Protein AF-A0A8S2YAQ0-F1 (afdb_monomer_lite)

Foldseek 3Di:
DAQADPPDDQVVQVVQCCVVPVQFPDKDFDADPVRHGDRDIDTDGNDVPVVVVCQVVQWDAGPNDIDGDHDDQQPDAWDQEQFQRDTQDYVVPDPDCFGADQAQRDTHNDPVPDPDPNQRAAVQPRDRHGVRDSPPPRSRVVSVVVSVVVVPPPPPDPPDPPDSVPDPPPPPVVDDDPDDDDDDDDDDPCPVVVVVVVVVVVVVVVVVVVVVVVVVVVVVVVVVVVVVVVVVVVVVVVVVVVVVVVVVVVVVVVVVVVVVVVVVLCCLVPPVLVVLVVVLVVLVVVQVVPVHRPCPPVSVVSVVVNVVSVCVSVVNDDD

Structure (mmCIF, N/CA/C/O backbone):
data_AF-A0A8S2YAQ0-F1
#
_entry.id   AF-A0A8S2YAQ0-F1
#
loop_
_atom_site.group_PDB
_atom_site.id
_atom_site.type_symbol
_atom_site.label_atom_id
_atom_site.label_alt_id
_atom_site.label_comp_id
_atom_site.label_asym_id
_atom_site.label_entity_id
_atom_site.label_seq_id
_atom_site.pdbx_PDB_ins_code
_atom_site.Cartn_x
_atom_site.Cartn_y
_atom_site.Cartn_z
_atom_site.occupancy
_atom_site.B_iso_or_equiv
_atom_site.auth_seq_id
_atom_site.auth_comp_id
_atom_site.auth_asym_id
_atom_site.auth_atom_id
_atom_site.pdbx_PDB_model_num
ATOM 1 N N . MET A 1 1 ? -1.273 -13.112 5.302 1.00 89.06 1 MET A N 1
ATOM 2 C CA . MET A 1 1 ? -0.967 -14.152 4.300 1.00 89.06 1 MET A CA 1
ATOM 3 C C . MET A 1 1 ? 0.057 -15.122 4.866 1.00 89.06 1 MET A C 1
ATOM 5 O O . MET A 1 1 ? 0.988 -14.678 5.537 1.00 89.06 1 MET A O 1
ATOM 9 N N . LYS A 1 2 ? -0.145 -16.425 4.660 1.00 88.19 2 LYS A N 1
ATOM 10 C CA . LYS A 1 2 ? 0.692 -17.499 5.215 1.00 88.19 2 LYS A CA 1
ATOM 11 C C . LYS A 1 2 ? 1.560 -18.156 4.141 1.00 88.19 2 LYS A C 1
ATOM 13 O O . LYS A 1 2 ? 1.231 -18.109 2.961 1.00 88.19 2 LYS A O 1
ATOM 18 N N . SER A 1 3 ? 2.633 -18.809 4.588 1.00 87.19 3 SER A N 1
ATOM 19 C CA . SER A 1 3 ? 3.494 -19.681 3.776 1.00 87.19 3 SER A CA 1
ATOM 20 C C . SER A 1 3 ? 4.221 -19.002 2.609 1.00 87.19 3 SER A C 1
ATOM 22 O O . SER A 1 3 ? 4.546 -19.657 1.626 1.00 87.19 3 SER A O 1
ATOM 24 N N . VAL A 1 4 ? 4.540 -17.711 2.725 1.00 88.25 4 VAL A N 1
ATOM 25 C CA . VAL A 1 4 ? 5.346 -17.005 1.717 1.00 88.25 4 VAL A CA 1
ATOM 26 C C . VAL A 1 4 ? 6.815 -17.398 1.880 1.00 88.25 4 VAL A C 1
ATOM 28 O O . VAL A 1 4 ? 7.388 -17.211 2.957 1.00 88.25 4 VAL A O 1
ATOM 31 N N . GLY A 1 5 ? 7.428 -17.951 0.829 1.00 87.56 5 GLY A N 1
ATOM 32 C CA . GLY A 1 5 ? 8.826 -18.397 0.836 1.00 87.56 5 GLY A CA 1
ATOM 33 C C . GLY A 1 5 ? 9.791 -17.312 1.326 1.00 87.56 5 GLY A C 1
ATOM 34 O O . GLY A 1 5 ? 9.583 -16.130 1.062 1.00 87.56 5 GLY A O 1
ATOM 35 N N . LEU A 1 6 ? 10.824 -17.700 2.082 1.00 89.56 6 LEU A N 1
ATOM 36 C CA . LEU A 1 6 ? 11.828 -16.762 2.615 1.00 89.56 6 LEU A CA 1
ATOM 37 C C . LEU A 1 6 ? 12.805 -16.272 1.538 1.00 89.56 6 LEU A C 1
ATOM 39 O O . LEU A 1 6 ? 13.358 -15.193 1.677 1.00 89.56 6 LEU A O 1
ATOM 43 N N . SER A 1 7 ? 12.983 -17.046 0.468 1.00 87.88 7 SER A N 1
ATOM 44 C CA . SER A 1 7 ? 13.800 -16.693 -0.697 1.00 87.88 7 SER A CA 1
ATOM 45 C C . SER A 1 7 ? 13.118 -15.715 -1.656 1.00 87.88 7 SER A C 1
ATOM 47 O O . SER A 1 7 ? 13.748 -15.261 -2.603 1.00 87.88 7 SER A O 1
ATOM 49 N N . ILE A 1 8 ? 11.831 -15.420 -1.447 1.00 87.38 8 ILE A N 1
ATOM 50 C CA . ILE A 1 8 ? 11.072 -14.507 -2.304 1.00 87.38 8 ILE A CA 1
ATOM 51 C C . ILE A 1 8 ? 11.485 -13.073 -1.974 1.00 87.38 8 ILE A C 1
ATOM 53 O O . ILE A 1 8 ? 11.269 -12.623 -0.841 1.00 87.38 8 ILE A O 1
ATOM 57 N N . ASP A 1 9 ? 12.009 -12.365 -2.976 1.00 88.62 9 ASP A N 1
ATOM 58 C CA . ASP A 1 9 ? 12.256 -10.928 -2.895 1.00 88.62 9 ASP A CA 1
ATOM 59 C C . ASP A 1 9 ? 10.935 -10.188 -2.661 1.00 88.62 9 ASP A C 1
ATOM 61 O O . ASP A 1 9 ? 9.997 -10.253 -3.458 1.00 88.62 9 ASP A O 1
ATOM 65 N N . ILE A 1 10 ? 10.857 -9.490 -1.528 1.00 89.31 10 ILE A N 1
ATOM 66 C CA . ILE A 1 10 ? 9.651 -8.786 -1.110 1.00 89.31 10 ILE A CA 1
ATOM 67 C C . ILE A 1 10 ? 9.338 -7.597 -2.021 1.00 89.31 10 ILE A C 1
ATOM 69 O O . ILE A 1 10 ? 8.168 -7.235 -2.129 1.00 89.31 10 ILE A O 1
ATOM 73 N N . ILE A 1 11 ? 10.343 -6.994 -2.667 1.00 89.88 11 ILE A N 1
ATOM 74 C CA . ILE A 1 11 ? 10.150 -5.836 -3.547 1.00 89.88 11 ILE A CA 1
ATOM 75 C C . ILE A 1 11 ? 9.433 -6.292 -4.812 1.00 89.88 11 ILE A C 1
ATOM 77 O O . ILE A 1 11 ? 8.339 -5.800 -5.093 1.00 89.88 11 ILE A O 1
ATOM 81 N N . GLN A 1 12 ? 9.993 -7.290 -5.499 1.00 90.06 12 GLN A N 1
ATOM 82 C CA . GLN A 1 12 ? 9.372 -7.880 -6.683 1.00 90.06 12 GLN A CA 1
ATOM 83 C C . GLN A 1 12 ? 7.972 -8.418 -6.362 1.00 90.06 12 GLN A C 1
ATOM 85 O O . GLN A 1 12 ? 6.995 -7.998 -6.973 1.00 90.06 12 GLN A O 1
ATOM 90 N N . PHE A 1 13 ? 7.846 -9.199 -5.286 1.00 91.81 13 PHE A N 1
ATOM 91 C CA . PHE A 1 13 ? 6.562 -9.748 -4.850 1.00 91.81 13 PHE A CA 1
ATOM 92 C C . PHE A 1 13 ? 5.502 -8.674 -4.558 1.00 91.81 13 PHE A C 1
ATOM 94 O O . PHE A 1 13 ? 4.305 -8.888 -4.751 1.00 91.81 13 PHE A O 1
ATOM 101 N N . THR A 1 14 ? 5.926 -7.499 -4.082 1.00 92.06 14 THR A N 1
ATOM 102 C CA . THR A 1 14 ? 5.029 -6.357 -3.875 1.00 92.06 14 THR A CA 1
ATOM 103 C C . THR A 1 14 ? 4.552 -5.774 -5.201 1.00 92.06 14 THR A C 1
ATOM 105 O O . THR A 1 14 ? 3.381 -5.405 -5.300 1.00 92.06 14 THR A O 1
ATOM 108 N N . CYS A 1 15 ? 5.422 -5.684 -6.209 1.00 90.62 15 CYS A N 1
ATOM 109 C CA . CYS A 1 15 ? 5.047 -5.260 -7.557 1.00 90.62 15 CYS A CA 1
ATOM 110 C C . CYS A 1 15 ? 4.024 -6.223 -8.173 1.00 90.62 15 CYS A C 1
ATOM 112 O O . CYS A 1 15 ? 2.979 -5.768 -8.643 1.00 90.62 15 CYS A O 1
ATOM 114 N N . ASP A 1 16 ? 4.262 -7.531 -8.073 1.00 91.75 16 ASP A N 1
ATOM 115 C CA . ASP A 1 16 ? 3.375 -8.561 -8.629 1.00 91.75 16 ASP A CA 1
ATOM 116 C C . ASP A 1 16 ? 1.997 -8.518 -7.949 1.00 91.75 16 ASP A C 1
ATOM 118 O O . ASP A 1 16 ? 0.956 -8.449 -8.609 1.00 91.75 16 ASP A O 1
ATOM 122 N N . LEU A 1 17 ? 1.975 -8.412 -6.614 1.00 92.06 17 LEU A N 1
ATOM 123 C CA . LEU A 1 17 ? 0.747 -8.223 -5.839 1.00 92.06 17 LEU A CA 1
ATOM 124 C C . LEU A 1 17 ? -0.024 -6.967 -6.250 1.00 92.06 17 LEU A C 1
ATOM 126 O O . LEU A 1 17 ? -1.236 -7.038 -6.434 1.00 92.06 17 LEU A O 1
ATOM 130 N N . LYS A 1 18 ? 0.655 -5.822 -6.388 1.00 92.50 18 LYS A N 1
ATOM 131 C CA . LYS A 1 18 ? 0.014 -4.547 -6.748 1.00 92.50 18 LYS A CA 1
ATOM 132 C C . LYS A 1 18 ? -0.501 -4.529 -8.185 1.00 92.50 18 LYS A C 1
ATOM 134 O O . LYS A 1 18 ? -1.479 -3.836 -8.450 1.00 92.50 18 LYS A O 1
ATOM 139 N N . SER A 1 19 ? 0.115 -5.294 -9.087 1.00 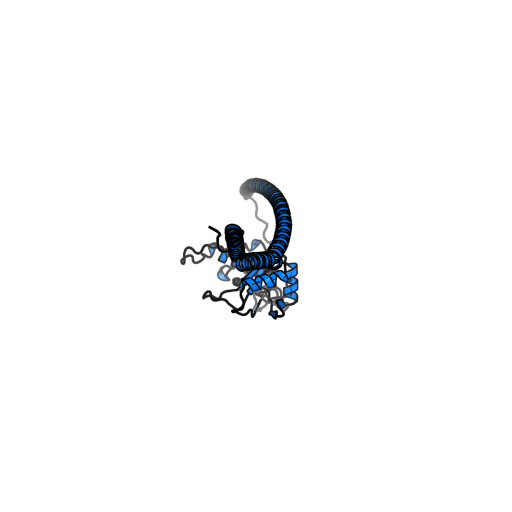90.56 19 SER A N 1
ATOM 140 C CA . SER A 1 19 ? -0.369 -5.446 -10.464 1.00 90.56 19 SER A CA 1
ATOM 141 C C . SER A 1 19 ? -1.723 -6.164 -10.526 1.00 90.56 19 SER A C 1
ATOM 143 O O . SER A 1 19 ? -2.579 -5.799 -11.326 1.00 90.56 19 SER A O 1
ATOM 145 N N . THR A 1 20 ? -1.941 -7.137 -9.634 1.00 89.69 20 THR A N 1
ATOM 146 C CA . THR A 1 20 ? -3.187 -7.919 -9.567 1.00 89.69 20 THR A CA 1
ATOM 147 C C . THR A 1 20 ? -4.228 -7.263 -8.651 1.00 89.69 20 THR A C 1
ATOM 149 O O . THR A 1 20 ? -5.427 -7.307 -8.922 1.00 89.69 20 THR A O 1
ATOM 152 N N . TYR A 1 21 ? -3.781 -6.630 -7.563 1.00 91.75 21 TYR A N 1
ATOM 153 C CA . TYR A 1 21 ? -4.619 -6.057 -6.510 1.00 91.75 21 TYR A CA 1
ATOM 154 C C . TYR A 1 21 ? -4.207 -4.606 -6.234 1.00 91.75 21 TYR A C 1
ATOM 156 O O . TYR A 1 21 ? -3.401 -4.313 -5.346 1.00 91.75 21 TYR A O 1
ATOM 164 N N . SER A 1 22 ? -4.789 -3.681 -6.998 1.00 89.44 22 SER A N 1
ATOM 165 C CA . SER A 1 22 ? -4.433 -2.257 -6.973 1.00 89.44 22 SER A CA 1
ATOM 166 C C . SER A 1 22 ? -4.695 -1.553 -5.637 1.00 89.44 22 SER A C 1
ATOM 168 O O . SER A 1 22 ? -4.057 -0.541 -5.357 1.00 89.44 22 SER A O 1
ATOM 170 N N . ASP A 1 23 ? -5.608 -2.062 -4.797 1.00 93.75 23 ASP A N 1
ATOM 171 C CA . ASP A 1 23 ? -5.926 -1.426 -3.512 1.00 93.75 23 ASP A CA 1
ATOM 172 C C . ASP A 1 23 ? -4.934 -1.809 -2.398 1.00 93.75 23 ASP A C 1
ATOM 174 O O . ASP A 1 23 ? -5.087 -1.347 -1.267 1.00 93.75 23 ASP A O 1
ATOM 178 N N . ILE A 1 24 ? -3.907 -2.626 -2.666 1.00 93.31 24 ILE A N 1
ATOM 179 C CA . ILE A 1 24 ? -2.849 -2.919 -1.688 1.00 93.31 24 ILE A CA 1
ATOM 180 C C . ILE A 1 24 ? -1.944 -1.688 -1.520 1.00 93.31 24 ILE A C 1
ATOM 182 O O . ILE A 1 24 ? -1.202 -1.304 -2.424 1.00 93.31 24 ILE A O 1
ATOM 186 N N . SER A 1 25 ? -1.934 -1.095 -0.323 1.00 92.56 25 SER A N 1
ATOM 187 C CA . SER A 1 25 ? -1.067 0.043 0.007 1.00 92.56 25 SER A CA 1
ATOM 188 C C . SER A 1 25 ? 0.347 -0.415 0.373 1.00 92.56 25 SER A C 1
ATOM 190 O O . SER A 1 25 ? 1.334 0.058 -0.207 1.00 92.56 25 SER A O 1
ATOM 192 N N . LYS A 1 26 ? 0.452 -1.376 1.302 1.00 92.38 26 LYS A N 1
ATOM 193 C CA . LYS A 1 26 ? 1.717 -1.864 1.860 1.00 92.38 26 LYS A CA 1
ATOM 194 C C . LYS A 1 26 ? 1.732 -3.379 1.984 1.00 92.38 26 LYS A C 1
ATOM 196 O O . LYS A 1 26 ? 0.741 -4.010 2.347 1.00 92.38 26 LYS A O 1
ATOM 201 N N . VAL A 1 27 ? 2.914 -3.934 1.753 1.00 93.62 27 VAL A N 1
ATOM 202 C CA . VAL A 1 27 ? 3.234 -5.349 1.925 1.00 93.62 27 VAL A CA 1
ATOM 203 C C . VAL A 1 27 ? 4.403 -5.416 2.899 1.00 93.62 27 VAL A C 1
ATOM 205 O O . VAL A 1 27 ? 5.447 -4.814 2.665 1.00 93.62 27 VAL A O 1
ATOM 208 N N . ILE A 1 28 ? 4.207 -6.079 4.036 1.00 92.25 28 ILE A N 1
ATOM 209 C CA . ILE A 1 28 ? 5.182 -6.109 5.131 1.00 92.25 28 ILE A CA 1
ATOM 210 C C . ILE A 1 28 ? 5.445 -7.563 5.500 1.00 92.25 28 ILE A C 1
ATOM 212 O O . ILE A 1 28 ? 4.541 -8.266 5.962 1.00 92.25 28 ILE A O 1
ATOM 216 N N . ARG A 1 29 ? 6.688 -8.023 5.342 1.00 93.25 29 ARG A N 1
ATOM 217 C CA . ARG A 1 29 ? 7.107 -9.323 5.872 1.00 93.25 29 ARG A CA 1
ATOM 218 C C . ARG A 1 29 ? 7.262 -9.218 7.387 1.00 93.25 29 ARG A C 1
ATOM 220 O O . ARG A 1 29 ? 7.954 -8.337 7.890 1.00 93.25 29 ARG A O 1
ATOM 227 N N . LEU A 1 30 ? 6.571 -10.088 8.123 1.00 90.62 30 LEU A N 1
ATOM 228 C CA . LEU A 1 30 ? 6.642 -10.088 9.581 1.00 90.62 30 LEU A CA 1
ATOM 229 C C . LEU A 1 30 ? 7.963 -10.705 10.038 1.00 90.62 30 LEU A C 1
ATOM 231 O O . LEU A 1 30 ? 8.421 -11.699 9.468 1.00 90.62 30 LEU A O 1
ATOM 235 N N . LYS A 1 31 ? 8.527 -10.147 11.107 1.00 90.94 31 LYS A N 1
ATOM 236 C CA . LYS A 1 31 ? 9.744 -10.636 11.754 1.00 90.94 31 LYS A CA 1
ATOM 237 C C . LYS A 1 31 ? 9.417 -11.312 13.080 1.00 90.94 31 LYS A C 1
ATOM 239 O O . LYS A 1 31 ? 8.428 -10.977 13.733 1.00 90.94 31 LYS A O 1
ATOM 244 N N . ASN A 1 32 ? 10.231 -12.285 13.472 1.00 88.69 32 ASN A N 1
ATOM 245 C CA . ASN A 1 32 ? 10.136 -12.905 14.790 1.00 88.69 32 ASN A CA 1
ATOM 246 C C . ASN A 1 32 ? 10.773 -12.006 15.873 1.00 88.69 32 ASN A C 1
ATOM 248 O O . ASN A 1 32 ? 11.328 -10.949 15.581 1.00 88.69 32 ASN A O 1
ATOM 252 N N . GLN A 1 33 ? 10.740 -12.446 17.135 1.00 84.56 33 GLN A N 1
ATOM 253 C CA . GLN A 1 33 ? 11.357 -11.713 18.254 1.00 84.56 33 GLN A CA 1
ATOM 254 C C . GLN A 1 33 ? 12.874 -11.497 18.092 1.00 84.56 33 GLN A C 1
ATOM 256 O O . GLN A 1 33 ? 13.420 -10.565 18.668 1.00 84.56 33 GLN A O 1
ATOM 261 N N . LYS A 1 34 ? 13.547 -12.331 17.290 1.00 89.94 34 LYS A N 1
ATOM 262 C CA . LYS A 1 34 ? 14.978 -12.229 16.967 1.00 89.94 34 LYS A CA 1
ATOM 263 C C . LYS A 1 34 ? 15.249 -11.394 15.707 1.00 89.94 34 LYS A C 1
ATOM 265 O O . LYS A 1 34 ? 16.353 -11.451 15.188 1.00 89.94 34 LYS A O 1
ATOM 270 N N . GLN A 1 35 ? 14.257 -10.657 15.199 1.00 87.44 35 GLN A N 1
ATOM 271 C CA . GLN A 1 35 ? 14.340 -9.852 13.972 1.00 87.44 35 GLN A CA 1
ATOM 272 C C . GLN A 1 35 ? 14.583 -10.644 12.674 1.00 87.44 35 GLN A C 1
ATOM 274 O O . GLN A 1 35 ? 14.871 -10.047 11.637 1.00 87.44 35 GLN A O 1
ATOM 279 N N . ASN A 1 36 ? 14.392 -11.966 12.694 1.00 88.81 36 ASN A N 1
ATOM 280 C CA . ASN A 1 36 ? 14.472 -12.791 11.491 1.00 88.81 36 ASN A CA 1
ATOM 281 C C . ASN A 1 36 ? 13.137 -12.793 10.753 1.00 88.81 36 ASN A C 1
ATOM 283 O O . ASN A 1 36 ? 12.069 -12.884 11.369 1.00 88.81 36 ASN A O 1
ATOM 287 N N . ASP A 1 37 ? 13.218 -12.773 9.430 1.00 91.31 37 ASP A N 1
ATOM 288 C CA . ASP A 1 37 ? 12.066 -12.845 8.548 1.00 91.31 37 ASP A CA 1
ATOM 289 C C . ASP A 1 37 ? 11.285 -14.151 8.719 1.00 91.31 37 ASP A C 1
ATOM 291 O O . ASP A 1 37 ? 11.835 -15.239 8.907 1.00 91.31 37 ASP A O 1
ATOM 295 N N . THR A 1 38 ? 9.962 -14.036 8.647 1.00 93.06 38 THR A N 1
ATOM 296 C CA . THR A 1 38 ? 9.046 -15.172 8.745 1.00 93.06 38 THR A CA 1
ATOM 297 C C . THR A 1 38 ? 8.344 -15.436 7.416 1.00 93.06 38 THR A C 1
ATOM 299 O O . THR A 1 38 ? 8.370 -14.634 6.478 1.00 93.06 38 THR A O 1
ATOM 302 N N . LYS A 1 39 ? 7.657 -16.581 7.343 1.00 92.69 39 LYS A N 1
ATOM 303 C CA . LYS A 1 39 ? 6.787 -16.947 6.215 1.00 92.69 39 LYS A CA 1
ATOM 304 C C . LYS A 1 39 ? 5.436 -16.214 6.225 1.00 92.69 39 LYS A C 1
ATOM 306 O O . LYS A 1 39 ? 4.521 -16.595 5.494 1.00 92.69 39 LYS A O 1
ATOM 311 N N . LEU A 1 40 ? 5.274 -15.214 7.094 1.00 92.12 40 LEU A N 1
ATOM 312 C CA . LEU A 1 40 ? 4.054 -14.431 7.228 1.00 92.12 40 LEU A CA 1
ATOM 313 C C . LEU A 1 40 ? 4.247 -13.061 6.588 1.00 92.12 40 LEU A C 1
ATOM 315 O O . LEU A 1 40 ? 5.192 -12.337 6.899 1.00 92.12 40 LEU A O 1
ATOM 319 N N . VAL A 1 41 ? 3.300 -12.694 5.732 1.00 93.94 41 VAL A N 1
ATOM 320 C CA . VAL A 1 41 ? 3.252 -11.379 5.095 1.00 93.94 41 VAL A CA 1
ATOM 321 C C . VAL A 1 41 ? 1.935 -10.708 5.457 1.00 93.94 41 VAL A C 1
ATOM 323 O O . VAL A 1 41 ? 0.853 -11.293 5.318 1.00 93.94 41 VAL A O 1
ATOM 326 N N . LYS A 1 42 ? 2.036 -9.481 5.961 1.00 93.12 42 LYS A N 1
ATOM 327 C CA . LYS A 1 42 ? 0.920 -8.589 6.251 1.00 93.12 42 LYS A CA 1
ATOM 328 C C . LYS A 1 42 ? 0.657 -7.722 5.024 1.00 93.12 42 LYS A C 1
ATOM 330 O O . LYS A 1 42 ? 1.585 -7.147 4.462 1.00 93.12 42 LYS A O 1
ATOM 335 N N . LEU A 1 43 ? -0.612 -7.629 4.648 1.00 93.88 43 LEU A N 1
ATOM 336 C CA . LEU A 1 43 ? -1.092 -6.770 3.573 1.00 93.88 43 LEU A CA 1
ATOM 337 C C . LEU A 1 43 ? -1.932 -5.655 4.197 1.00 93.88 43 LEU A C 1
ATOM 339 O O . LEU A 1 43 ? -2.784 -5.929 5.046 1.00 93.88 43 LEU A O 1
ATOM 343 N N . GLU A 1 44 ? -1.681 -4.414 3.803 1.00 92.25 44 GLU A N 1
ATOM 344 C CA . GLU A 1 44 ? -2.504 -3.257 4.157 1.00 92.25 44 GLU A CA 1
ATOM 345 C C . GLU A 1 44 ? -3.222 -2.765 2.905 1.00 92.25 44 GLU A C 1
ATOM 347 O O . GLU A 1 44 ? -2.609 -2.656 1.846 1.00 92.25 44 GLU A O 1
ATOM 352 N N . PHE A 1 45 ? -4.516 -2.478 3.029 1.00 92.38 45 PHE A N 1
ATOM 353 C CA . PHE A 1 45 ? -5.371 -2.075 1.915 1.00 92.38 45 PHE A CA 1
ATOM 354 C C . PHE A 1 45 ? -5.806 -0.620 2.075 1.00 92.38 45 PHE A C 1
ATOM 356 O O . PHE A 1 45 ? -6.044 -0.163 3.194 1.00 92.38 45 PHE A O 1
ATOM 363 N N . ILE A 1 46 ? -5.929 0.085 0.953 1.00 91.12 46 ILE A N 1
ATOM 364 C CA . ILE A 1 46 ? -6.468 1.446 0.868 1.00 91.12 46 ILE A CA 1
ATOM 365 C C . ILE A 1 46 ? -7.984 1.406 1.089 1.00 91.12 46 ILE A C 1
ATOM 367 O O . ILE A 1 46 ? -8.518 2.194 1.866 1.00 91.12 46 ILE A O 1
ATOM 371 N N . LYS A 1 47 ? -8.676 0.465 0.431 1.00 88.38 47 LYS A N 1
ATOM 372 C CA . LYS A 1 47 ? -10.134 0.308 0.502 1.00 88.38 47 LYS A CA 1
ATOM 373 C C . LYS A 1 47 ? -10.521 -0.995 1.210 1.00 88.38 47 LYS A C 1
ATOM 375 O O . LYS A 1 47 ? -9.916 -2.035 0.947 1.00 88.38 47 LYS A O 1
ATOM 380 N N . PRO A 1 48 ? -11.554 -0.982 2.073 1.00 87.75 48 PRO A N 1
ATOM 381 C CA . PRO A 1 48 ? -12.005 -2.184 2.773 1.00 87.75 48 PRO A CA 1
ATOM 382 C C . PRO A 1 48 ? -12.675 -3.209 1.844 1.00 87.75 48 PRO A C 1
ATOM 384 O O . PRO A 1 48 ? -12.600 -4.397 2.127 1.00 87.75 48 PRO A O 1
ATOM 387 N N . ASN A 1 49 ? -13.257 -2.788 0.716 1.00 90.88 49 ASN A N 1
ATOM 388 C CA . ASN A 1 49 ? -14.027 -3.676 -0.167 1.00 90.88 49 ASN A CA 1
ATOM 389 C C . ASN A 1 49 ? -13.189 -4.845 -0.715 1.00 90.88 49 ASN A C 1
ATOM 391 O O . ASN A 1 49 ? -13.564 -6.001 -0.539 1.00 90.88 49 ASN A O 1
ATOM 395 N N . GLN A 1 50 ? -12.023 -4.561 -1.313 1.00 89.44 50 GLN A N 1
ATOM 396 C CA . GLN A 1 50 ? -11.136 -5.605 -1.843 1.00 89.44 50 GLN A CA 1
ATOM 397 C C . GLN A 1 50 ? -10.554 -6.481 -0.721 1.00 89.44 50 GLN A C 1
ATOM 399 O O . GLN A 1 50 ? -10.399 -7.690 -0.887 1.00 89.44 50 GLN A O 1
ATOM 404 N N . ARG A 1 51 ? -10.277 -5.894 0.453 1.00 92.06 51 ARG A N 1
ATOM 405 C CA . ARG A 1 51 ? -9.854 -6.646 1.644 1.00 92.06 51 ARG A CA 1
ATOM 406 C C . ARG A 1 51 ? -10.915 -7.676 2.034 1.00 92.06 51 ARG A C 1
ATOM 408 O O . ARG A 1 51 ? -10.574 -8.836 2.246 1.00 92.06 51 ARG A O 1
ATOM 415 N N . ASP A 1 52 ? -12.170 -7.255 2.144 1.00 91.12 52 ASP A N 1
ATOM 416 C CA . ASP A 1 52 ? -13.270 -8.108 2.600 1.00 91.12 52 ASP A CA 1
ATOM 417 C C . ASP A 1 52 ? -13.597 -9.197 1.570 1.00 91.12 52 ASP A C 1
ATOM 419 O O . ASP A 1 52 ? -13.808 -10.351 1.942 1.00 91.12 52 ASP A O 1
ATOM 423 N N . GLU A 1 53 ? -13.508 -8.878 0.276 1.00 92.00 53 GLU A N 1
ATOM 424 C CA . GLU A 1 53 ? -13.595 -9.858 -0.811 1.00 92.00 53 GLU A CA 1
ATOM 425 C C . GLU A 1 53 ? -12.500 -10.935 -0.695 1.00 92.00 53 GLU A C 1
ATOM 427 O O . GLU A 1 53 ? -12.799 -12.131 -0.700 1.00 92.00 53 GLU A O 1
ATOM 432 N N . ILE A 1 54 ? -11.233 -10.542 -0.520 1.00 92.25 54 ILE A N 1
ATOM 433 C CA . ILE A 1 54 ? -10.114 -11.489 -0.378 1.00 92.25 54 ILE A CA 1
ATOM 434 C C . ILE A 1 54 ? -10.264 -12.333 0.892 1.00 92.25 54 ILE A C 1
ATOM 436 O O . ILE A 1 54 ? -10.023 -13.541 0.863 1.00 92.25 54 ILE A O 1
ATOM 440 N N . LEU A 1 55 ? -10.685 -11.722 2.002 1.00 91.88 55 LEU A N 1
ATOM 441 C CA . LEU A 1 55 ? -10.932 -12.437 3.253 1.00 91.88 55 LEU A CA 1
ATOM 442 C C . LEU A 1 55 ? -12.080 -13.443 3.118 1.00 91.88 55 LEU A C 1
ATOM 444 O O . LEU A 1 55 ? -11.956 -14.549 3.636 1.00 91.88 55 LEU A O 1
ATOM 448 N N . SER A 1 56 ? -13.145 -13.108 2.381 1.00 92.00 56 SER A N 1
ATOM 449 C CA . SER A 1 56 ? -14.261 -14.028 2.122 1.00 92.00 56 SER A CA 1
ATOM 450 C C . SER A 1 56 ? -13.839 -15.249 1.296 1.00 92.00 56 SER A C 1
ATOM 452 O O . SER A 1 56 ? -14.285 -16.363 1.563 1.00 92.00 56 SER A O 1
ATOM 454 N N . ARG A 1 57 ? -12.916 -15.066 0.339 1.00 92.94 57 ARG A N 1
ATOM 455 C CA . ARG A 1 57 ? -12.321 -16.160 -0.449 1.00 92.94 57 ARG A CA 1
ATOM 456 C C . ARG A 1 57 ? -11.297 -16.973 0.347 1.00 92.94 57 ARG A C 1
ATOM 458 O O . ARG A 1 57 ? -11.057 -18.137 0.030 1.00 92.94 57 ARG A O 1
ATOM 465 N N . GLY A 1 58 ? -10.640 -16.353 1.329 1.00 92.62 58 GLY A N 1
ATOM 466 C CA . GLY A 1 58 ? -9.591 -16.951 2.165 1.00 92.62 58 GLY A CA 1
ATOM 467 C C . GLY A 1 58 ? -8.277 -17.252 1.432 1.00 92.62 58 GLY A C 1
ATOM 468 O O . GLY A 1 58 ? -7.360 -17.845 2.008 1.00 92.62 58 GLY A O 1
ATOM 469 N N . LYS A 1 59 ? -8.166 -16.876 0.153 1.00 93.56 59 LYS A N 1
ATOM 470 C CA . LYS A 1 59 ? -7.013 -17.159 -0.707 1.00 93.56 59 LYS A CA 1
ATOM 471 C C . LYS A 1 59 ? -6.754 -16.003 -1.669 1.00 93.56 59 LYS A C 1
ATOM 473 O O . LYS A 1 59 ? -7.686 -15.322 -2.091 1.00 93.56 59 LYS A O 1
ATOM 478 N N . ILE A 1 60 ? -5.490 -15.819 -2.031 1.00 92.88 60 ILE A N 1
ATOM 479 C CA . ILE A 1 60 ? -5.029 -14.830 -3.011 1.00 92.88 60 ILE A CA 1
ATOM 480 C C . ILE A 1 60 ? -4.075 -15.506 -3.998 1.00 92.88 60 ILE A C 1
ATOM 482 O O . ILE A 1 60 ? -3.352 -16.427 -3.608 1.00 92.88 60 ILE A O 1
ATOM 486 N N . MET A 1 61 ? -4.096 -15.085 -5.262 1.00 90.50 61 MET A N 1
ATOM 487 C CA . MET A 1 61 ? -3.283 -15.678 -6.326 1.00 90.50 61 MET A CA 1
ATOM 488 C C . MET A 1 61 ? -2.272 -14.655 -6.843 1.00 90.50 61 MET A C 1
ATOM 490 O O . MET A 1 61 ? -2.655 -13.529 -7.141 1.00 90.50 61 MET A O 1
ATOM 494 N N . VAL A 1 62 ? -0.999 -15.039 -6.925 1.00 88.94 62 VAL A N 1
ATOM 495 C CA . VAL A 1 62 ? 0.106 -14.199 -7.422 1.00 88.94 62 VAL A CA 1
ATOM 496 C C . VAL A 1 62 ? 1.057 -15.101 -8.200 1.00 88.94 62 VAL A C 1
ATOM 498 O O . VAL A 1 62 ? 1.459 -16.131 -7.662 1.00 88.94 62 VAL A O 1
ATOM 501 N N . ASP A 1 63 ? 1.378 -14.760 -9.448 1.00 83.69 63 ASP A N 1
ATOM 502 C CA . ASP A 1 63 ? 2.264 -15.539 -10.333 1.00 83.69 63 ASP A CA 1
ATOM 503 C C . ASP A 1 63 ? 1.940 -17.039 -10.376 1.00 83.69 63 ASP A C 1
ATOM 505 O O . ASP A 1 63 ? 2.804 -17.905 -10.256 1.00 83.69 63 ASP A O 1
ATOM 509 N N . SER A 1 64 ? 0.651 -17.360 -10.520 1.00 85.25 64 SER A N 1
ATOM 510 C CA . SER A 1 64 ? 0.118 -18.736 -10.524 1.00 85.25 64 SER A CA 1
ATOM 511 C C . SER A 1 64 ? 0.264 -19.508 -9.203 1.00 85.25 64 SER A C 1
ATOM 513 O O . SER A 1 64 ? -0.147 -20.665 -9.114 1.00 85.25 64 SER A O 1
ATOM 515 N N . LEU A 1 65 ? 0.784 -18.882 -8.144 1.00 88.75 65 LEU A N 1
ATOM 516 C CA . LEU A 1 65 ? 0.830 -19.441 -6.797 1.00 88.75 65 LEU A CA 1
ATOM 517 C C . LEU A 1 65 ? -0.368 -18.965 -5.978 1.00 88.75 65 LEU A C 1
ATOM 519 O O . LEU A 1 65 ? -0.752 -17.797 -6.011 1.00 88.75 65 LEU A O 1
ATOM 523 N N . THR A 1 66 ? -0.952 -19.878 -5.203 1.00 91.56 66 THR A N 1
ATOM 524 C CA . THR A 1 66 ? -2.073 -19.568 -4.310 1.00 91.56 66 THR A CA 1
ATOM 525 C C . THR A 1 66 ? -1.601 -19.509 -2.866 1.00 91.56 66 THR A C 1
ATOM 527 O O . THR A 1 66 ? -1.044 -20.474 -2.343 1.00 91.56 66 THR A O 1
ATOM 530 N N . TYR A 1 67 ? -1.893 -18.402 -2.192 1.00 93.44 67 TYR A N 1
ATOM 531 C CA . TYR A 1 67 ? -1.558 -18.192 -0.791 1.00 93.44 67 TYR A CA 1
ATOM 532 C C . TYR A 1 67 ? -2.811 -18.136 0.072 1.00 93.44 67 TYR A C 1
ATOM 534 O O . TYR A 1 67 ? -3.819 -17.539 -0.302 1.00 93.44 67 TYR A O 1
ATOM 542 N N . VAL A 1 68 ? -2.727 -18.717 1.270 1.00 93.56 68 VAL A N 1
ATOM 543 C CA . VAL A 1 68 ? -3.800 -18.633 2.266 1.00 93.56 68 VAL A CA 1
ATOM 544 C C . VAL A 1 68 ? -3.765 -17.265 2.939 1.00 93.56 68 VAL A C 1
ATOM 546 O O . VAL A 1 68 ? -2.719 -16.806 3.423 1.00 93.56 68 VAL A O 1
ATOM 549 N N . VAL A 1 69 ? -4.924 -16.617 2.988 1.00 94.12 69 VAL A N 1
ATOM 550 C CA . VAL A 1 69 ? -5.111 -15.309 3.609 1.00 94.12 69 VAL A CA 1
ATOM 551 C C . VAL A 1 69 ? -6.051 -15.450 4.793 1.00 94.12 69 VAL A C 1
ATOM 553 O O . VAL A 1 69 ? -7.091 -16.089 4.717 1.00 94.12 69 VAL A O 1
ATOM 556 N N . GLU A 1 70 ? -5.661 -14.827 5.896 1.00 91.25 70 GLU A N 1
ATOM 557 C CA . GLU A 1 70 ? -6.459 -14.747 7.109 1.00 91.25 70 GLU A CA 1
ATOM 558 C C . GLU A 1 70 ? -6.460 -13.307 7.593 1.00 91.25 70 GLU A C 1
ATOM 560 O O . GLU A 1 70 ? -5.525 -12.540 7.323 1.00 91.25 70 GLU A O 1
ATOM 565 N N . GLU A 1 71 ? -7.513 -12.965 8.326 1.00 90.19 71 GLU A N 1
ATOM 566 C CA . GLU A 1 71 ? -7.640 -11.667 8.957 1.00 90.19 71 GLU A CA 1
ATOM 567 C C . GLU A 1 71 ? -6.497 -11.434 9.947 1.00 90.19 71 GLU A C 1
ATOM 569 O O . GLU A 1 71 ? -6.175 -12.274 10.791 1.00 90.19 71 GLU A O 1
ATOM 574 N N . TYR A 1 72 ? -5.876 -10.261 9.849 1.00 87.56 72 TYR A N 1
ATOM 575 C CA . TYR A 1 72 ? -4.842 -9.872 10.789 1.00 87.56 72 TYR A CA 1
ATOM 576 C C . TYR A 1 72 ? -5.468 -9.437 12.115 1.00 87.56 72 TYR A C 1
ATOM 578 O O . TYR A 1 72 ? -6.120 -8.395 12.205 1.00 87.56 72 TYR A O 1
ATOM 586 N N . LEU A 1 73 ? -5.208 -10.216 13.161 1.00 83.50 73 LEU A N 1
ATOM 587 C CA . LEU A 1 73 ? -5.576 -9.884 14.530 1.00 83.50 73 LEU A CA 1
ATOM 588 C C . LEU A 1 73 ? -4.373 -9.268 15.240 1.00 83.50 73 LEU A C 1
ATOM 590 O O . LEU A 1 73 ? -3.306 -9.876 15.327 1.00 83.50 73 LEU A O 1
ATOM 594 N N . ALA A 1 74 ? -4.545 -8.052 15.758 1.00 79.81 74 ALA A N 1
ATOM 595 C CA . ALA A 1 74 ? -3.463 -7.339 16.421 1.00 79.81 74 ALA A CA 1
ATOM 596 C C . ALA A 1 74 ? -2.934 -8.137 17.638 1.00 79.81 74 ALA A C 1
ATOM 598 O O . ALA A 1 74 ? -3.730 -8.714 18.396 1.00 79.81 74 ALA A O 1
ATOM 599 N N . PRO A 1 75 ? -1.604 -8.197 17.840 1.00 77.31 75 PRO A N 1
ATOM 600 C CA . PRO A 1 75 ? -0.975 -9.139 18.766 1.00 77.31 75 PRO A CA 1
ATOM 601 C C . PRO A 1 75 ? -1.258 -8.822 20.236 1.00 77.31 75 PRO A C 1
ATOM 603 O O . PRO A 1 75 ? -1.204 -9.722 21.075 1.00 77.31 75 PRO A O 1
ATOM 606 N N . ALA A 1 76 ? -1.580 -7.566 20.551 1.00 82.38 76 ALA A N 1
ATOM 607 C CA . ALA A 1 76 ? -1.843 -7.142 21.913 1.00 82.38 76 ALA A CA 1
ATOM 608 C C . ALA A 1 76 ? -2.992 -7.939 22.547 1.00 82.38 76 ALA A C 1
ATOM 610 O O . ALA A 1 76 ? -4.060 -8.103 21.954 1.00 82.38 76 ALA A O 1
ATOM 611 N N . ARG A 1 77 ? -2.773 -8.435 23.768 1.00 82.50 77 ARG A N 1
ATOM 612 C CA . ARG A 1 77 ? -3.800 -9.130 24.549 1.00 82.50 77 ARG A CA 1
ATOM 613 C C . ARG A 1 77 ? -4.654 -8.101 25.281 1.00 82.50 77 ARG A C 1
ATOM 615 O O . ARG A 1 77 ? -4.118 -7.203 25.923 1.00 82.50 77 ARG A O 1
ATOM 622 N N . VAL A 1 78 ? -5.974 -8.247 25.193 1.00 86.62 78 VAL A N 1
ATOM 623 C CA . VAL A 1 78 ? -6.911 -7.424 25.966 1.00 86.62 78 VAL A CA 1
ATOM 624 C C . VAL A 1 78 ? -7.060 -8.023 27.349 1.00 86.62 78 VAL A C 1
ATOM 626 O O . VAL A 1 78 ? -7.276 -9.226 27.488 1.00 86.62 78 VAL A O 1
ATOM 629 N N . LEU A 1 79 ? -6.962 -7.175 28.365 1.00 88.75 79 LEU A N 1
ATOM 630 C CA . LEU A 1 79 ? -7.354 -7.543 29.714 1.00 88.75 79 LEU A CA 1
ATOM 631 C C . LEU A 1 79 ? -8.882 -7.533 29.798 1.00 88.75 79 LEU A C 1
ATOM 633 O O . LEU A 1 79 ? -9.498 -6.488 29.598 1.00 88.75 79 LEU A O 1
ATOM 637 N N . ILE A 1 80 ? -9.478 -8.685 30.096 1.00 89.62 80 ILE A N 1
ATOM 638 C CA . ILE A 1 80 ? -10.916 -8.820 30.337 1.00 89.62 80 ILE A CA 1
ATOM 639 C C . ILE A 1 80 ? -11.116 -9.239 31.789 1.00 89.62 80 ILE A C 1
ATOM 641 O O . ILE A 1 80 ? -10.546 -10.230 32.251 1.00 89.62 80 ILE A O 1
ATOM 645 N N . CYS A 1 81 ? -11.913 -8.466 32.518 1.00 91.25 81 CYS A N 1
ATOM 646 C CA . CYS A 1 81 ? -12.207 -8.706 33.918 1.00 91.25 81 CYS A CA 1
ATOM 647 C C . CYS A 1 81 ? -12.969 -10.024 34.079 1.00 91.25 81 CYS A C 1
ATOM 649 O O . CYS A 1 81 ? -14.022 -10.227 33.485 1.00 91.25 81 CYS A O 1
ATOM 651 N N . SER A 1 82 ? -12.481 -10.921 34.934 1.00 89.88 82 SER A N 1
ATOM 652 C CA . SER A 1 82 ? -13.129 -12.217 35.163 1.00 89.88 82 SER A CA 1
ATOM 653 C C . SER A 1 82 ? -14.416 -12.143 35.991 1.00 89.88 82 SER A C 1
ATOM 655 O O . SER A 1 82 ? -15.078 -13.167 36.125 1.00 89.88 82 SER A O 1
ATOM 657 N N . LYS A 1 83 ? -14.746 -10.975 36.566 1.00 89.69 83 LYS A N 1
ATOM 658 C CA . LYS A 1 83 ? -15.978 -10.739 37.335 1.00 89.69 83 LYS A CA 1
ATOM 659 C C . LYS A 1 83 ? -17.102 -10.225 36.438 1.00 89.69 83 LYS A C 1
ATOM 661 O O . LYS A 1 83 ? -18.094 -10.914 36.264 1.00 89.69 83 LYS A O 1
ATOM 666 N N . CYS A 1 84 ? -16.916 -9.056 35.830 1.00 90.62 84 CYS A N 1
ATOM 667 C CA . CYS A 1 84 ? -17.943 -8.413 35.007 1.00 90.62 84 CYS A CA 1
ATOM 668 C C . CYS A 1 84 ? -17.803 -8.661 33.499 1.00 90.62 84 CYS A C 1
ATOM 670 O O . CYS A 1 84 ? -18.543 -8.091 32.708 1.00 90.62 84 CYS A O 1
ATOM 672 N N . CYS A 1 85 ? -16.791 -9.420 33.064 1.00 89.94 85 CYS A N 1
ATOM 673 C CA . CYS A 1 85 ? -16.410 -9.562 31.653 1.00 89.94 85 CYS A CA 1
ATOM 674 C C . CYS A 1 85 ? -16.061 -8.237 30.938 1.00 89.94 85 CYS A C 1
ATOM 676 O O . CYS A 1 85 ? -15.897 -8.231 29.724 1.00 89.94 85 CYS A O 1
ATOM 678 N N . GLY A 1 86 ? -15.917 -7.122 31.664 1.00 89.50 86 GLY A N 1
ATOM 679 C CA . GLY A 1 86 ? -15.570 -5.808 31.119 1.00 89.50 86 GLY A CA 1
ATOM 680 C C . GLY A 1 86 ? -14.118 -5.712 30.639 1.00 89.50 86 GLY A C 1
ATOM 681 O O . GLY A 1 86 ? -13.232 -6.389 31.158 1.00 89.50 86 GLY A O 1
ATOM 682 N N . ILE A 1 87 ? -13.860 -4.840 29.664 1.00 89.88 87 ILE A N 1
ATOM 683 C CA . ILE A 1 87 ? -12.521 -4.618 29.100 1.00 89.88 87 ILE A CA 1
ATOM 684 C C . ILE A 1 87 ? -11.715 -3.651 29.986 1.00 89.88 87 ILE A C 1
ATOM 686 O O . ILE A 1 87 ? -12.258 -2.695 30.537 1.00 89.88 87 ILE A O 1
ATOM 690 N N . GLY A 1 88 ? -10.405 -3.878 30.097 1.00 86.88 88 GLY A N 1
ATOM 691 C CA . GLY A 1 88 ? -9.433 -2.863 30.516 1.00 86.88 88 GLY A CA 1
ATOM 692 C C . GLY A 1 88 ? -9.161 -2.747 32.016 1.00 86.88 88 GLY A C 1
ATOM 693 O O . GLY A 1 88 ? -8.465 -1.821 32.414 1.00 86.88 88 GLY A O 1
ATOM 694 N N . HIS A 1 89 ? -9.656 -3.663 32.853 1.00 89.06 89 HIS A N 1
ATOM 695 C CA . HIS A 1 89 ? -9.390 -3.628 34.296 1.00 89.06 89 HIS A CA 1
ATOM 696 C C . HIS A 1 89 ? -9.263 -5.023 34.915 1.00 89.06 89 HIS A C 1
ATOM 698 O O . HIS A 1 89 ? -9.785 -6.017 34.405 1.00 89.06 89 HIS A O 1
ATOM 704 N N . PHE A 1 90 ? -8.559 -5.096 36.045 1.00 88.56 90 PHE A N 1
ATOM 705 C CA . PHE A 1 90 ? -8.442 -6.324 36.828 1.00 88.56 90 PHE A CA 1
ATOM 706 C C . PHE A 1 90 ? -9.663 -6.529 37.724 1.00 88.56 90 PHE A C 1
ATOM 708 O O . PHE A 1 90 ? -10.285 -5.571 38.176 1.00 88.56 90 PHE A O 1
ATOM 715 N N .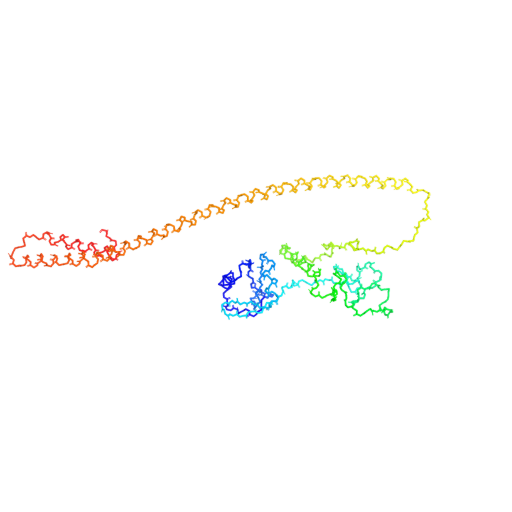 ARG A 1 91 ? -9.937 -7.785 38.099 1.00 90.00 91 ARG A N 1
ATOM 716 C CA . ARG A 1 91 ? -11.016 -8.134 39.044 1.00 90.00 91 ARG A CA 1
ATOM 717 C C . ARG A 1 91 ? -10.951 -7.344 40.358 1.00 90.00 91 ARG A C 1
ATOM 719 O O . ARG A 1 91 ? -11.991 -6.972 40.879 1.00 90.00 91 ARG A O 1
ATOM 726 N N . LYS A 1 92 ? -9.746 -7.034 40.853 1.00 89.12 92 LYS A N 1
ATOM 727 C CA . LYS A 1 92 ? -9.530 -6.236 42.078 1.00 89.12 92 LYS A CA 1
ATOM 728 C C . LYS A 1 92 ? -9.973 -4.771 41.957 1.00 89.12 92 LYS A C 1
ATOM 730 O O . LYS A 1 92 ? -10.229 -4.140 42.968 1.00 89.12 92 LYS A O 1
ATOM 735 N N . GLN A 1 93 ? -10.029 -4.241 40.737 1.00 89.50 93 GLN A N 1
ATOM 736 C CA . GLN A 1 93 ? -10.424 -2.861 40.431 1.00 89.50 93 GLN A CA 1
ATOM 737 C C . GLN A 1 93 ? -11.864 -2.789 39.905 1.00 89.50 93 GLN A C 1
ATOM 739 O O . GLN A 1 93 ? -12.318 -1.740 39.458 1.00 89.50 93 GLN A O 1
ATOM 744 N N . CYS A 1 94 ? -12.578 -3.916 39.906 1.00 91.75 94 CYS A N 1
ATOM 745 C CA . CYS A 1 94 ? -13.946 -3.975 39.434 1.00 91.75 94 CYS A CA 1
ATOM 746 C C . CYS A 1 94 ? -14.880 -3.390 40.497 1.00 91.75 94 CYS A C 1
ATOM 748 O O . CYS A 1 94 ? -14.940 -3.895 41.614 1.00 91.75 94 CYS A O 1
ATOM 750 N N . GLN A 1 95 ? -15.623 -2.348 40.130 1.00 90.44 95 GLN A N 1
ATOM 751 C CA . GLN A 1 95 ? -16.613 -1.708 41.000 1.00 90.44 95 GLN A CA 1
ATOM 752 C C . GLN A 1 95 ? -17.985 -2.395 40.956 1.00 90.44 95 GLN A C 1
ATOM 754 O O . GLN A 1 95 ? -18.876 -2.031 41.716 1.00 90.44 95 GLN A O 1
ATOM 759 N N . GLN A 1 96 ? -18.189 -3.365 40.058 1.00 86.12 96 GLN A N 1
ATOM 760 C CA . GLN A 1 96 ? -19.451 -4.095 40.013 1.00 86.12 96 GLN A CA 1
ATOM 761 C C . GLN A 1 96 ? -19.541 -5.061 41.187 1.00 86.12 96 GLN A C 1
ATOM 763 O O . GLN A 1 96 ? -18.594 -5.803 41.459 1.00 86.12 96 GLN A O 1
ATOM 768 N N . ASN A 1 97 ? -20.685 -5.055 41.866 1.00 86.62 97 ASN A N 1
ATOM 769 C CA . ASN A 1 97 ? -20.973 -5.984 42.954 1.00 86.62 97 ASN A CA 1
ATOM 770 C C . ASN A 1 97 ? -21.318 -7.370 42.408 1.00 86.62 97 ASN A C 1
ATOM 772 O O . ASN A 1 97 ? -20.763 -8.355 42.896 1.00 86.62 97 ASN A O 1
ATOM 776 N N . ASP A 1 98 ? -22.102 -7.408 41.334 1.00 88.88 98 ASP A N 1
ATOM 777 C CA . ASP A 1 98 ? -22.564 -8.633 40.688 1.00 88.88 98 ASP A CA 1
ATOM 778 C C . ASP A 1 98 ? -21.512 -9.205 39.727 1.00 88.88 98 ASP A C 1
ATOM 780 O O . ASP A 1 98 ? -20.658 -8.488 39.191 1.00 88.88 98 ASP A O 1
ATOM 784 N N . GLU A 1 99 ? -21.561 -10.517 39.517 1.00 89.88 99 GLU A N 1
ATOM 785 C CA . GLU A 1 99 ? -20.777 -11.201 38.494 1.00 89.88 99 GLU A CA 1
ATOM 786 C C . GLU A 1 99 ? -21.564 -11.286 37.186 1.00 89.88 99 GLU A C 1
ATOM 788 O O . GLU A 1 99 ? -22.789 -11.281 37.174 1.00 89.88 99 GLU A O 1
ATOM 793 N N . THR A 1 100 ? -20.879 -11.387 36.054 1.00 90.12 100 THR A N 1
ATOM 794 C CA . THR A 1 100 ? -21.532 -11.529 34.752 1.00 90.12 100 THR A CA 1
ATOM 795 C C . THR A 1 100 ? -21.332 -12.938 34.223 1.00 90.12 100 THR A C 1
ATOM 797 O O . THR A 1 100 ? -20.202 -13.426 34.120 1.00 90.12 100 THR A O 1
ATOM 800 N N . CYS A 1 101 ? -22.426 -13.598 33.845 1.00 88.62 101 CYS A N 1
ATOM 801 C CA . CYS A 1 101 ? -22.357 -14.919 33.240 1.00 88.62 101 CYS A CA 1
ATOM 802 C C . CYS A 1 101 ? -21.595 -14.855 31.906 1.00 88.62 101 CYS A C 1
ATOM 804 O O . CYS A 1 101 ? -21.957 -14.107 30.999 1.00 88.62 101 CYS A O 1
ATOM 806 N N . LYS A 1 102 ? -20.560 -15.687 31.751 1.00 86.50 102 LYS A N 1
ATOM 807 C CA . LYS A 1 102 ? -19.714 -15.731 30.540 1.00 86.50 102 LYS A CA 1
ATOM 808 C C . LYS A 1 102 ? -20.435 -16.252 29.293 1.00 86.50 102 LYS A C 1
ATOM 810 O O . LYS A 1 102 ? -19.914 -16.088 28.191 1.00 86.50 102 LYS A O 1
ATOM 815 N N . VAL A 1 103 ? -21.568 -16.928 29.488 1.00 87.19 103 VAL A N 1
ATOM 816 C CA . VAL A 1 103 ? -22.367 -17.533 28.420 1.00 87.19 103 VAL A CA 1
ATOM 817 C C . VAL A 1 103 ? -23.441 -16.549 27.974 1.00 87.19 103 VAL A C 1
ATOM 819 O O . VAL A 1 103 ? -23.359 -16.058 26.860 1.00 87.19 103 VAL A O 1
ATOM 822 N N . CYS A 1 104 ? -24.388 -16.195 28.845 1.00 86.88 104 CYS A N 1
ATOM 823 C CA . CYS A 1 104 ? -25.533 -15.357 28.468 1.00 86.88 104 CYS A CA 1
ATOM 824 C C . CYS A 1 104 ? -25.310 -13.844 28.636 1.00 86.88 104 CYS A C 1
ATOM 826 O O . CYS A 1 104 ? -26.147 -13.050 28.205 1.00 86.88 104 CYS A O 1
ATOM 828 N N . GLY A 1 105 ? -24.214 -13.426 29.279 1.00 84.81 105 GLY A N 1
ATOM 829 C CA . GLY A 1 105 ? -23.874 -12.016 29.470 1.00 84.81 105 GLY A CA 1
ATOM 830 C C . GLY A 1 105 ? -24.727 -11.265 30.501 1.00 84.81 105 GLY A C 1
ATOM 831 O O . GLY A 1 105 ? -24.629 -10.043 30.570 1.00 84.81 105 GLY A O 1
ATOM 832 N N . LEU A 1 106 ? -25.562 -11.956 31.287 1.00 86.56 106 LEU A N 1
ATOM 833 C CA . LEU A 1 106 ? -26.408 -11.341 32.317 1.00 86.56 106 LEU A CA 1
ATOM 834 C C . LEU A 1 106 ? -25.661 -11.158 33.645 1.00 86.56 106 LEU A C 1
ATOM 836 O O . LEU A 1 106 ? -24.861 -12.011 34.040 1.00 86.56 106 LEU A O 1
ATOM 840 N N . SER A 1 107 ? -25.957 -10.058 34.341 1.00 86.38 107 SER A N 1
ATOM 841 C CA . SER A 1 107 ? -25.479 -9.793 35.703 1.00 86.38 107 SER A CA 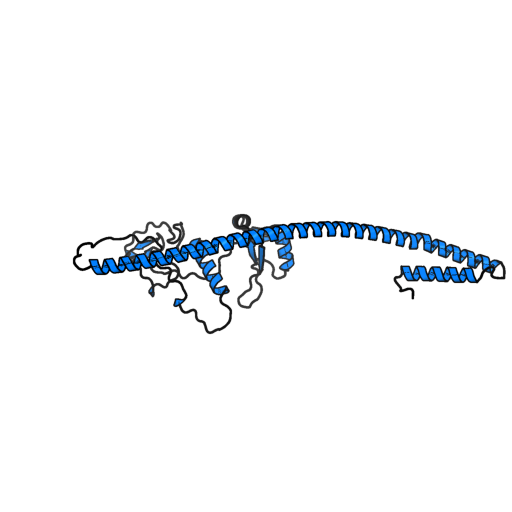1
ATOM 842 C C . SER A 1 107 ? -26.228 -10.656 36.717 1.00 86.38 107 SER A C 1
ATOM 844 O O . SER A 1 107 ? -27.453 -10.746 36.682 1.00 86.38 107 SER A O 1
ATOM 846 N N . CYS A 1 108 ? -25.480 -11.297 37.607 1.00 85.06 108 CYS A N 1
ATOM 847 C CA . CYS A 1 108 ? -25.943 -12.280 38.573 1.00 85.06 108 CYS A CA 1
ATOM 848 C C . CYS A 1 108 ? -25.252 -12.015 39.913 1.00 85.06 108 CYS A C 1
ATOM 850 O O . CYS A 1 108 ? -24.029 -11.888 39.965 1.00 85.06 108 CYS A O 1
ATOM 852 N N . VAL A 1 109 ? -26.022 -11.972 41.000 1.00 81.62 109 VAL A N 1
ATOM 853 C CA . VAL A 1 109 ? -25.466 -11.833 42.358 1.00 81.62 109 VAL A CA 1
ATOM 854 C C . VAL A 1 109 ? -24.631 -13.065 42.722 1.00 81.62 109 VAL A C 1
ATOM 856 O O . VAL A 1 109 ? -23.568 -12.947 43.324 1.00 81.62 109 VAL A O 1
ATOM 859 N N . ASP A 1 110 ? -25.090 -14.243 42.299 1.00 82.19 110 ASP A N 1
ATOM 860 C CA . ASP A 1 110 ? -24.399 -15.512 42.476 1.00 82.19 110 ASP A CA 1
ATOM 861 C C . ASP A 1 110 ? -24.466 -16.336 41.180 1.00 82.19 110 ASP A C 1
ATOM 863 O O . ASP A 1 110 ? -25.528 -16.523 40.583 1.00 82.19 110 ASP A O 1
ATOM 867 N N . LEU A 1 111 ? -23.302 -16.803 40.722 1.00 79.06 111 LEU A N 1
ATOM 868 C CA . LEU A 1 111 ? -23.180 -17.599 39.503 1.00 79.06 111 LEU A CA 1
ATOM 869 C C . LEU A 1 111 ? -23.712 -19.027 39.694 1.00 79.06 111 LEU A C 1
ATOM 871 O O . LEU A 1 111 ? -24.108 -19.650 38.710 1.00 79.06 111 LEU A O 1
ATOM 875 N N . ALA A 1 112 ? -23.719 -19.549 40.927 1.00 78.56 112 ALA A N 1
ATOM 876 C CA . ALA A 1 112 ? -24.141 -20.921 41.214 1.00 78.56 112 ALA A CA 1
ATOM 877 C C . ALA A 1 112 ? -25.665 -21.100 41.129 1.00 78.56 112 ALA A C 1
ATOM 879 O O . ALA A 1 112 ? -26.145 -22.143 40.691 1.00 78.56 112 ALA A O 1
ATOM 880 N N . SER A 1 113 ? -26.424 -20.071 41.501 1.00 80.50 113 SER A N 1
ATOM 881 C CA . SER A 1 113 ? -27.891 -20.045 41.441 1.00 80.50 113 SER A CA 1
ATOM 882 C C . SER A 1 113 ? -28.450 -19.470 40.130 1.00 80.50 113 SER A C 1
ATOM 884 O O . SER A 1 113 ? -29.666 -19.393 39.945 1.00 80.50 113 SER A O 1
ATOM 886 N N . HIS A 1 114 ? -27.585 -19.084 39.188 1.00 85.69 114 HIS A N 1
ATOM 887 C CA . HIS A 1 114 ? -27.999 -18.470 37.933 1.00 85.69 114 HIS A CA 1
ATOM 888 C C . HIS A 1 114 ? -28.606 -19.479 36.943 1.00 85.69 114 HIS A C 1
ATOM 890 O O . HIS A 1 114 ? -27.930 -20.377 36.437 1.00 85.69 114 HIS A O 1
ATOM 896 N N . GLN A 1 115 ? -29.869 -19.262 36.566 1.00 84.00 115 GLN A N 1
ATOM 897 C CA . GLN A 1 115 ? -30.504 -19.959 35.447 1.00 84.00 115 GLN A CA 1
ATOM 898 C C . GLN A 1 115 ? -30.026 -19.372 34.114 1.00 84.00 115 GLN A C 1
ATOM 900 O O . GLN A 1 115 ? -30.556 -18.383 33.606 1.00 84.00 115 GLN A O 1
ATOM 905 N N . CYS A 1 116 ? -28.987 -19.985 33.551 1.00 84.75 116 CYS A N 1
ATOM 906 C CA . CYS A 1 116 ? -28.421 -19.558 32.280 1.00 84.75 116 CYS A CA 1
ATOM 907 C C . CYS A 1 116 ? -29.337 -19.927 31.108 1.00 84.75 116 CYS A C 1
ATOM 909 O O . CYS A 1 116 ? -29.725 -21.082 30.955 1.00 84.75 116 CYS A O 1
ATOM 911 N N . SER A 1 117 ? -29.584 -18.972 30.212 1.00 78.56 117 SER A N 1
ATOM 912 C CA . SER A 1 117 ? -30.309 -19.206 28.957 1.00 78.56 117 SER A CA 1
ATOM 913 C C . SER A 1 117 ? -29.539 -20.067 27.943 1.00 78.56 117 SER A C 1
ATOM 915 O O . SER A 1 117 ? -30.068 -20.342 26.872 1.00 78.56 117 SER A O 1
ATOM 917 N N . GLN A 1 118 ? -28.286 -20.448 28.240 1.00 84.19 118 GLN A N 1
ATOM 918 C CA . GLN A 1 118 ? -27.343 -21.195 27.385 1.00 84.19 118 GLN A CA 1
ATOM 919 C C . GLN A 1 118 ? -27.047 -20.579 26.006 1.00 84.19 118 GLN A C 1
ATOM 921 O O . GLN A 1 118 ? -26.210 -21.087 25.263 1.00 84.19 118 GLN A O 1
ATOM 926 N N . GLN A 1 119 ? -27.671 -19.456 25.667 1.00 85.19 119 GLN A N 1
ATOM 927 C CA . GLN A 1 119 ? -27.377 -18.702 24.461 1.00 85.19 119 GLN A CA 1
ATOM 928 C C . GLN A 1 119 ? -26.101 -17.895 24.678 1.00 85.19 119 GLN A C 1
ATOM 930 O O . GLN A 1 119 ? -26.038 -17.078 25.599 1.00 85.19 119 GLN A O 1
ATOM 935 N N . LEU A 1 120 ? -25.090 -18.122 23.835 1.00 89.00 120 LEU A N 1
ATOM 936 C CA . LEU A 1 120 ? -23.876 -17.318 23.860 1.00 89.00 120 LEU A CA 1
ATOM 937 C C . LEU A 1 120 ? -24.224 -15.870 23.503 1.00 89.00 120 LEU A C 1
ATOM 939 O O . LEU A 1 120 ? -24.841 -15.601 22.474 1.00 89.00 120 LEU A O 1
ATOM 943 N N . LYS A 1 121 ? -23.812 -14.928 24.346 1.00 89.81 121 LYS A N 1
ATOM 944 C CA . LYS A 1 121 ? -24.013 -13.504 24.113 1.00 89.81 121 LYS A CA 1
ATOM 945 C C . LYS A 1 121 ? -22.815 -12.709 24.604 1.00 89.81 121 LYS A C 1
ATOM 947 O O . LYS A 1 121 ? -22.457 -12.728 25.781 1.00 89.81 121 LYS A O 1
ATOM 952 N N . CYS A 1 122 ? -22.218 -11.958 23.691 1.00 90.00 122 CYS A N 1
ATOM 953 C CA . CYS A 1 122 ? -21.113 -11.067 23.987 1.00 90.00 122 CYS A CA 1
ATOM 954 C C . CYS A 1 122 ? -21.635 -9.808 24.680 1.00 90.00 122 CYS A C 1
ATOM 956 O O . CYS A 1 122 ? -22.501 -9.118 24.144 1.00 90.00 122 CYS A O 1
ATOM 958 N N . ILE A 1 123 ? -21.068 -9.450 25.831 1.00 90.31 123 ILE A N 1
ATOM 959 C CA . ILE A 1 123 ? -21.516 -8.265 26.582 1.00 90.31 123 ILE A CA 1
ATOM 960 C C . ILE A 1 123 ? -21.128 -6.943 25.907 1.00 90.31 123 ILE A C 1
ATOM 962 O O . ILE A 1 123 ? -21.669 -5.895 26.235 1.00 90.31 123 ILE A O 1
ATOM 966 N N . HIS A 1 124 ? -20.171 -6.984 24.974 1.00 90.06 124 HIS A N 1
ATOM 967 C CA . HIS A 1 124 ? -19.639 -5.791 24.321 1.00 90.06 124 HIS A CA 1
ATOM 968 C C . HIS A 1 124 ? -20.408 -5.417 23.056 1.00 90.06 124 HIS A C 1
ATOM 970 O O . HIS A 1 124 ? -20.632 -4.240 22.805 1.00 90.06 124 HIS A O 1
ATOM 976 N N . CYS A 1 125 ? -20.787 -6.407 22.244 1.00 89.50 125 CYS A N 1
ATOM 977 C CA . CYS A 1 125 ? -21.468 -6.173 20.965 1.00 89.50 125 CYS A CA 1
ATOM 978 C C . CYS A 1 125 ? -22.851 -6.830 20.865 1.00 89.50 125 CYS A C 1
ATOM 980 O O . CYS A 1 125 ? -23.532 -6.652 19.862 1.00 89.50 125 CYS A O 1
ATOM 982 N N . GLY A 1 126 ? -23.253 -7.631 21.856 1.00 87.75 126 GLY A N 1
ATOM 983 C CA . GLY A 1 126 ? -24.520 -8.364 21.852 1.00 87.75 126 GLY A CA 1
ATOM 984 C C . GLY A 1 126 ? -24.576 -9.581 20.920 1.00 87.75 126 GLY A C 1
ATOM 985 O O . GLY A 1 126 ? -25.610 -10.239 20.879 1.00 87.75 126 GLY A O 1
ATOM 986 N N . GLY A 1 127 ? -23.505 -9.890 20.179 1.00 88.69 127 GLY A N 1
ATOM 987 C CA . GLY A 1 127 ? -23.468 -10.994 19.213 1.00 88.69 127 GLY A CA 1
ATOM 988 C C . GLY A 1 127 ? -23.373 -12.392 19.840 1.00 88.69 127 GLY A C 1
ATOM 989 O O . GLY A 1 127 ? -23.043 -12.531 21.016 1.00 88.69 127 GLY A O 1
ATOM 990 N N . ASN A 1 128 ? -23.608 -13.430 19.027 1.00 90.50 128 ASN A N 1
ATOM 991 C CA . ASN A 1 128 ? -23.586 -14.840 19.443 1.00 90.50 128 ASN A CA 1
ATOM 992 C C . ASN A 1 128 ? -22.156 -15.412 19.521 1.00 90.50 128 ASN A C 1
ATOM 994 O O . ASN A 1 128 ? -21.746 -16.226 18.697 1.00 90.50 128 ASN A O 1
ATOM 998 N N . HIS A 1 129 ? -21.363 -14.897 20.457 1.00 89.62 129 HIS A N 1
ATOM 999 C CA . HIS A 1 129 ? -20.005 -15.354 20.759 1.00 89.62 129 HIS A CA 1
ATOM 1000 C C . HIS A 1 129 ? -19.611 -14.956 22.191 1.00 89.62 129 HIS A C 1
ATOM 1002 O O . HIS A 1 129 ? -20.295 -14.162 22.835 1.00 89.62 129 HIS A O 1
ATOM 1008 N N . SER A 1 130 ? -18.506 -15.503 22.708 1.00 87.50 130 SER A N 1
ATOM 1009 C CA . SER A 1 130 ? -18.037 -15.181 24.063 1.00 87.50 130 SER A CA 1
ATOM 1010 C C . SER A 1 130 ? -17.395 -13.794 24.093 1.00 87.50 130 SER A C 1
ATOM 1012 O O . SER A 1 130 ? -16.680 -13.423 23.167 1.00 87.50 130 SER A O 1
ATOM 1014 N N . SER A 1 131 ? -17.552 -13.040 25.183 1.00 86.12 131 SER A N 1
ATOM 1015 C CA . SER A 1 131 ? -16.950 -11.701 25.332 1.00 86.12 131 SER A CA 1
ATOM 1016 C C . SER A 1 131 ? -15.419 -11.676 25.196 1.00 86.12 131 SER A C 1
ATOM 1018 O O . SER A 1 131 ? -14.855 -10.634 24.886 1.00 86.12 131 SER A O 1
ATOM 1020 N N . ASN A 1 132 ? -14.745 -12.818 25.383 1.00 85.12 132 ASN A N 1
ATOM 1021 C CA . ASN A 1 132 ? -13.295 -12.967 25.199 1.00 85.12 132 ASN A CA 1
ATOM 1022 C C . ASN A 1 132 ? -12.892 -13.469 23.800 1.00 85.12 132 ASN A C 1
ATOM 1024 O O . ASN A 1 132 ? -11.713 -13.688 23.520 1.00 85.12 132 ASN A O 1
ATOM 1028 N N . GLU A 1 133 ? -13.851 -13.702 22.908 1.00 85.94 133 GLU A N 1
ATOM 1029 C CA . GLU A 1 133 ? -13.539 -14.223 21.588 1.00 85.94 133 GLU A CA 1
ATOM 1030 C C . GLU A 1 133 ? -12.831 -13.171 20.728 1.00 85.94 133 GLU A C 1
ATOM 1032 O O . GLU A 1 133 ? -13.238 -12.012 20.633 1.00 85.94 133 GLU A O 1
ATOM 1037 N N . LEU A 1 134 ? -11.760 -13.601 20.059 1.00 83.00 134 LEU A N 1
ATOM 1038 C CA . LEU A 1 134 ? -10.895 -12.744 19.243 1.00 83.00 134 LEU A CA 1
ATOM 1039 C C . LEU A 1 134 ? -11.629 -12.061 18.083 1.00 83.00 134 LEU A C 1
ATOM 1041 O O . LEU A 1 134 ? -11.182 -11.024 17.600 1.00 83.00 134 LEU A O 1
ATOM 1045 N N . LYS A 1 135 ? -12.734 -12.664 17.639 1.00 82.50 135 LYS A N 1
ATOM 1046 C CA . LYS A 1 135 ? -13.563 -12.196 16.527 1.00 82.50 135 LYS A CA 1
ATOM 1047 C C . LYS A 1 135 ? -14.558 -11.106 16.936 1.00 82.50 135 LYS A C 1
ATOM 1049 O O . LYS A 1 135 ? -15.205 -10.534 16.065 1.00 82.50 135 LYS A O 1
ATOM 1054 N N . CYS A 1 136 ? -14.687 -10.799 18.231 1.00 88.88 136 CYS A N 1
ATOM 1055 C CA . CYS A 1 136 ? -15.566 -9.727 18.688 1.00 88.88 136 CYS A CA 1
ATOM 1056 C C . CYS A 1 136 ? -15.103 -8.375 18.108 1.00 88.88 136 CYS A C 1
ATOM 1058 O O . CYS A 1 136 ? -13.952 -7.991 18.339 1.00 88.88 136 CYS A O 1
ATOM 1060 N N . PRO A 1 137 ? -15.969 -7.615 17.407 1.00 88.81 137 PRO A N 1
ATOM 1061 C CA . PRO A 1 137 ? -15.577 -6.362 16.759 1.00 88.81 137 PRO A CA 1
ATOM 1062 C C . PRO A 1 137 ? -15.090 -5.311 17.766 1.00 88.81 137 PRO A C 1
ATOM 1064 O O . PRO A 1 137 ? -14.113 -4.614 17.501 1.00 88.81 137 PRO A O 1
ATOM 1067 N N . VAL A 1 138 ? -15.703 -5.253 18.955 1.00 89.56 138 VAL A N 1
ATOM 1068 C CA . VAL A 1 138 ? -15.318 -4.310 20.020 1.00 89.56 138 VAL A CA 1
ATOM 1069 C C . VAL A 1 138 ? -13.959 -4.674 20.619 1.00 89.56 138 VAL A C 1
ATOM 1071 O O . VAL A 1 138 ? -13.093 -3.815 20.774 1.00 89.56 138 VAL A O 1
ATOM 1074 N N . VAL A 1 139 ? -13.730 -5.960 20.905 1.00 89.12 139 VAL A N 1
ATOM 1075 C CA . VAL A 1 139 ? -12.435 -6.439 21.418 1.00 89.12 139 VAL A CA 1
ATOM 1076 C C . VAL A 1 139 ? -11.345 -6.223 20.372 1.00 89.12 139 VAL A C 1
ATOM 1078 O O . VAL A 1 139 ? -10.251 -5.773 20.705 1.00 89.12 139 VAL A O 1
ATOM 1081 N N . LYS A 1 140 ? -11.638 -6.498 19.099 1.00 88.50 140 LYS A N 1
ATOM 1082 C CA . LYS A 1 140 ? -10.724 -6.287 17.976 1.00 88.50 140 LYS A CA 1
ATOM 1083 C C . LYS A 1 140 ? -10.304 -4.821 17.850 1.00 88.50 140 LYS A C 1
ATOM 1085 O O . LYS A 1 140 ? -9.106 -4.555 17.737 1.00 88.50 140 LYS A O 1
ATOM 1090 N N . GLU A 1 141 ? -11.250 -3.889 17.918 1.00 87.12 141 GLU A N 1
ATOM 1091 C CA . GLU A 1 141 ? -10.958 -2.452 17.877 1.00 87.12 141 GLU A CA 1
ATOM 1092 C C . GLU A 1 141 ? -10.091 -2.030 19.071 1.00 87.12 141 GLU A C 1
ATOM 1094 O O . GLU A 1 141 ? -9.045 -1.400 18.898 1.00 87.12 141 GLU A O 1
ATOM 1099 N N . PHE A 1 142 ? -10.430 -2.490 20.279 1.00 88.75 142 PHE A N 1
ATOM 1100 C CA . PHE A 1 142 ? -9.635 -2.206 21.474 1.00 88.75 142 PHE A CA 1
ATOM 1101 C C . PHE A 1 142 ? -8.191 -2.731 21.356 1.00 88.75 142 PHE A C 1
ATOM 1103 O O . PHE A 1 142 ? -7.238 -2.040 21.720 1.00 88.75 142 PHE A O 1
ATOM 1110 N N . ARG A 1 143 ? -7.988 -3.927 20.781 1.00 88.31 143 ARG A N 1
ATOM 1111 C CA . ARG A 1 143 ? -6.642 -4.471 20.497 1.00 88.31 143 ARG A CA 1
ATOM 1112 C C . ARG A 1 143 ? -5.869 -3.615 19.515 1.00 88.31 143 ARG A C 1
ATOM 1114 O O . ARG A 1 143 ? -4.665 -3.424 19.697 1.00 88.31 143 ARG A O 1
ATOM 1121 N N . ALA A 1 144 ? -6.529 -3.150 18.456 1.00 85.00 144 ALA A N 1
ATOM 1122 C CA . ALA A 1 144 ? -5.903 -2.309 17.448 1.00 85.00 144 ALA A CA 1
ATOM 1123 C C . ALA A 1 144 ? -5.426 -0.992 18.072 1.00 85.00 144 ALA A C 1
ATOM 1125 O O . ALA A 1 144 ? -4.273 -0.607 17.872 1.00 85.00 144 ALA A O 1
ATOM 1126 N N . GLN A 1 145 ? -6.262 -0.359 18.898 1.00 86.62 145 GLN A N 1
ATOM 1127 C CA . GLN A 1 145 ? -5.906 0.856 19.631 1.00 86.62 145 GLN A CA 1
ATOM 1128 C C . GLN A 1 145 ? -4.756 0.623 20.613 1.00 86.62 145 GLN A C 1
ATOM 1130 O O . GLN A 1 145 ? -3.792 1.388 20.620 1.00 86.62 145 GLN A O 1
ATOM 1135 N N . LEU A 1 146 ? -4.806 -0.460 21.393 1.00 86.38 146 LEU A N 1
ATOM 1136 C CA . LEU A 1 146 ? -3.749 -0.784 22.351 1.00 86.38 146 LEU A CA 1
ATOM 1137 C C . LEU A 1 146 ? -2.417 -1.069 21.644 1.00 86.38 146 LEU A C 1
ATOM 1139 O O . LEU A 1 146 ? -1.375 -0.585 22.069 1.00 86.38 146 LEU A O 1
ATOM 1143 N N . THR A 1 147 ? -2.454 -1.771 20.511 1.00 85.56 147 THR A N 1
ATOM 1144 C CA . THR A 1 147 ? -1.263 -2.018 19.684 1.00 85.56 147 THR A CA 1
ATOM 1145 C C . THR A 1 147 ? -0.689 -0.717 19.125 1.00 85.56 147 THR A C 1
ATOM 1147 O O . THR A 1 147 ? 0.517 -0.517 19.202 1.00 85.56 147 THR A O 1
ATOM 1150 N N . LYS A 1 148 ? -1.530 0.189 18.601 1.00 85.00 148 LYS A N 1
ATOM 1151 C CA . LYS A 1 148 ? -1.079 1.503 18.113 1.00 85.00 148 LYS A CA 1
ATOM 1152 C C . LYS A 1 148 ? -0.369 2.292 19.214 1.00 85.00 148 LYS A C 1
ATOM 1154 O O . LYS A 1 148 ? 0.717 2.797 18.967 1.00 85.00 148 LYS A O 1
ATOM 1159 N N . ARG A 1 149 ? -0.945 2.331 20.422 1.00 83.44 149 ARG A N 1
ATOM 1160 C CA . ARG A 1 149 ? -0.352 3.031 21.574 1.00 83.44 149 ARG A CA 1
ATOM 1161 C C . ARG A 1 149 ? 0.989 2.438 21.993 1.00 83.44 149 ARG A C 1
ATOM 1163 O O . ARG A 1 149 ? 1.932 3.184 22.207 1.00 83.44 149 ARG A O 1
ATOM 1170 N N . LEU A 1 150 ? 1.095 1.109 22.063 1.00 81.56 150 LEU A N 1
ATOM 1171 C CA . LEU A 1 150 ? 2.357 0.440 22.400 1.00 81.56 150 LEU A CA 1
ATOM 1172 C C . LEU A 1 150 ? 3.461 0.711 21.369 1.00 81.56 150 LEU A C 1
ATOM 1174 O O . LEU A 1 150 ? 4.625 0.785 21.738 1.00 81.56 150 LEU A O 1
ATOM 1178 N N . LEU A 1 151 ? 3.103 0.859 20.090 1.00 79.25 151 LEU A N 1
ATOM 1179 C CA . LEU A 1 151 ? 4.054 1.150 19.014 1.00 79.25 151 LEU A CA 1
ATOM 1180 C C . LEU A 1 151 ? 4.418 2.639 18.901 1.00 79.25 151 LEU A C 1
ATOM 1182 O O . LEU A 1 151 ? 5.436 2.955 18.296 1.00 79.25 151 LEU A O 1
ATOM 1186 N N . SER A 1 152 ? 3.598 3.547 19.439 1.00 76.38 152 SER A N 1
ATOM 1187 C CA . SER A 1 152 ? 3.847 4.995 19.394 1.00 76.38 152 SER A CA 1
ATOM 1188 C C . SER A 1 152 ? 4.720 5.519 20.536 1.00 76.38 152 SER A C 1
ATOM 1190 O O . SER A 1 152 ? 5.090 6.688 20.509 1.00 76.38 152 SER A O 1
ATOM 1192 N N . ILE A 1 153 ? 5.028 4.700 21.547 1.00 71.75 153 ILE A N 1
ATOM 1193 C CA . ILE A 1 153 ? 5.912 5.103 22.647 1.00 71.75 153 ILE A CA 1
ATOM 1194 C C . ILE A 1 153 ? 7.360 5.088 22.121 1.00 71.75 153 ILE A C 1
ATOM 1196 O O . ILE A 1 153 ? 7.822 4.027 21.694 1.00 71.75 153 ILE A O 1
ATOM 1200 N N . PRO A 1 154 ? 8.078 6.228 22.105 1.00 47.50 154 PRO A N 1
ATOM 1201 C CA . PRO A 1 154 ? 9.468 6.271 21.668 1.00 47.50 154 PRO A CA 1
ATOM 1202 C C . PRO A 1 154 ? 10.347 5.438 22.608 1.00 47.50 154 PRO A C 1
ATOM 1204 O O . PRO A 1 154 ? 10.234 5.527 23.826 1.00 47.50 154 PRO A O 1
ATOM 1207 N N . SER A 1 155 ? 11.220 4.622 22.018 1.00 51.59 155 SER A N 1
ATOM 1208 C CA . SER A 1 155 ? 12.052 3.590 22.656 1.00 51.59 155 SER A CA 1
ATOM 1209 C C . SER A 1 155 ? 13.154 4.101 23.604 1.00 51.59 155 SER A C 1
ATOM 1211 O O . SER A 1 155 ? 14.166 3.425 23.779 1.00 51.59 155 SER A O 1
ATOM 1213 N N . THR A 1 156 ? 13.009 5.283 24.196 1.00 40.09 156 THR A N 1
ATOM 1214 C CA . THR A 1 156 ? 13.935 5.794 25.211 1.00 40.09 156 THR A CA 1
ATOM 1215 C C . THR A 1 156 ? 13.448 5.362 26.593 1.00 40.09 156 THR A C 1
ATOM 1217 O O . THR A 1 156 ? 12.316 5.651 26.964 1.00 40.09 156 THR A O 1
ATOM 1220 N N . ASP A 1 157 ? 14.326 4.682 27.327 1.00 39.34 157 ASP A N 1
ATOM 1221 C CA . ASP A 1 157 ? 14.185 4.122 28.678 1.00 39.34 157 ASP A CA 1
ATOM 1222 C C . ASP A 1 157 ? 13.540 2.738 28.829 1.00 39.34 157 ASP A C 1
ATOM 1224 O O . ASP A 1 157 ? 12.346 2.548 29.060 1.00 39.34 157 ASP A O 1
ATOM 1228 N N . SER A 1 158 ? 14.433 1.747 28.910 1.00 40.38 158 SER A N 1
ATOM 1229 C CA . SER A 1 158 ? 14.218 0.384 29.408 1.00 40.38 158 SER A CA 1
ATOM 1230 C C . SER A 1 158 ? 13.814 0.292 30.894 1.00 40.38 158 SER A C 1
ATOM 1232 O O . SER A 1 158 ? 13.874 -0.791 31.475 1.00 40.38 158 SER A O 1
ATOM 1234 N N . HIS A 1 159 ? 13.377 1.391 31.517 1.00 42.25 159 HIS A N 1
ATOM 1235 C CA . HIS A 1 159 ? 12.877 1.425 32.895 1.00 42.25 159 HIS A CA 1
ATOM 1236 C C . HIS A 1 159 ? 11.436 1.930 33.041 1.00 42.25 159 HIS A C 1
ATOM 1238 O O . HIS A 1 159 ? 10.893 1.885 34.147 1.00 42.25 159 HIS A O 1
ATOM 1244 N N . PHE A 1 160 ? 10.753 2.295 31.952 1.00 40.94 160 PHE A N 1
ATOM 1245 C CA . PHE A 1 160 ? 9.323 2.594 32.016 1.00 40.94 160 PHE A CA 1
ATOM 1246 C C . PHE A 1 160 ? 8.492 1.306 32.029 1.00 40.94 160 PHE A C 1
ATOM 1248 O O . PHE A 1 160 ? 8.013 0.801 31.014 1.00 40.94 160 PHE A O 1
ATOM 1255 N N . ARG A 1 161 ? 8.291 0.762 33.231 1.00 39.06 161 ARG A N 1
ATOM 1256 C CA . ARG A 1 161 ? 7.145 -0.104 33.515 1.00 39.06 161 ARG A CA 1
ATOM 1257 C C . ARG A 1 161 ? 5.902 0.785 33.380 1.00 39.06 161 ARG A C 1
ATOM 1259 O O . ARG A 1 161 ? 5.820 1.745 34.145 1.00 39.06 161 ARG A O 1
ATOM 1266 N N . PRO A 1 162 ? 4.954 0.522 32.460 1.00 37.28 162 PRO A N 1
ATOM 1267 C CA . PRO A 1 162 ? 3.752 1.341 32.365 1.00 37.28 162 PRO A CA 1
ATOM 1268 C C . PRO A 1 162 ? 3.045 1.312 33.720 1.00 37.28 162 PRO A C 1
ATOM 1270 O O . PRO A 1 162 ? 2.599 0.252 34.172 1.00 37.28 162 PRO A O 1
ATOM 1273 N N . GLN A 1 163 ? 3.015 2.453 34.407 1.00 38.41 163 GLN A N 1
ATOM 1274 C CA . GLN A 1 163 ? 2.195 2.614 35.595 1.00 38.41 163 GLN A CA 1
ATOM 1275 C C . GLN A 1 163 ? 0.740 2.487 35.141 1.00 38.41 163 GLN A C 1
ATOM 1277 O O . GLN A 1 163 ? 0.325 3.051 34.129 1.00 38.41 163 GLN A O 1
ATOM 1282 N N . LEU A 1 164 ? -0.040 1.701 35.883 1.00 44.31 164 LEU A N 1
ATOM 1283 C CA . LEU A 1 164 ? -1.442 1.399 35.579 1.00 44.31 164 LEU A CA 1
ATOM 1284 C C . LEU A 1 164 ? -2.351 2.649 35.532 1.00 44.31 164 LEU A C 1
ATOM 1286 O O . LEU A 1 164 ? -3.526 2.524 35.199 1.00 44.31 164 LEU A O 1
ATOM 1290 N N . SER A 1 165 ? -1.823 3.822 35.887 1.00 43.91 165 SER A N 1
ATOM 1291 C CA . SER A 1 165 ? -2.493 5.122 35.906 1.00 43.91 165 SER A CA 1
ATOM 1292 C C . SER A 1 165 ? -2.677 5.763 34.529 1.00 43.91 165 SER A C 1
ATOM 1294 O O . SER A 1 165 ? -3.538 6.625 34.398 1.00 43.91 165 SER A O 1
ATOM 1296 N N . ASP A 1 166 ? -1.925 5.339 33.508 1.00 35.97 166 ASP A N 1
ATOM 1297 C CA . ASP A 1 166 ? -2.008 5.925 32.154 1.00 35.97 166 ASP A CA 1
ATOM 1298 C C . ASP A 1 166 ? -3.062 5.242 31.269 1.00 35.97 166 ASP A C 1
ATOM 1300 O O . ASP A 1 166 ? -3.310 5.634 30.124 1.00 35.97 166 ASP A O 1
ATOM 1304 N N . PHE A 1 167 ? -3.721 4.208 31.795 1.00 45.25 167 PHE A N 1
ATOM 1305 C CA . PHE A 1 167 ? -4.943 3.703 31.196 1.00 45.25 167 PHE A CA 1
ATOM 1306 C C . PHE A 1 167 ? -6.071 4.662 31.577 1.00 45.25 167 PHE A C 1
ATOM 1308 O O . PHE A 1 167 ? -6.335 4.812 32.772 1.00 45.25 167 PHE A O 1
ATOM 1315 N N . PRO A 1 168 ? -6.791 5.278 30.617 1.00 37.28 168 PRO A N 1
ATOM 1316 C CA . PRO A 1 168 ? -8.082 5.838 30.957 1.00 37.28 168 PRO A CA 1
ATOM 1317 C C . PRO A 1 168 ? -8.902 4.673 31.502 1.00 37.28 168 PRO A C 1
ATOM 1319 O O . PRO A 1 168 ? -9.229 3.733 30.772 1.00 37.28 168 PRO A O 1
ATOM 1322 N N . VAL A 1 169 ? -9.186 4.716 32.803 1.00 39.88 169 VAL A N 1
ATOM 1323 C CA . VAL A 1 169 ? -10.313 3.996 33.372 1.00 39.88 169 VAL A CA 1
ATOM 1324 C C . VAL A 1 169 ? -11.487 4.444 32.518 1.00 39.88 169 VAL A C 1
ATOM 1326 O O . VAL A 1 169 ? -11.921 5.592 32.598 1.00 39.88 169 VAL A O 1
ATOM 1329 N N . LEU A 1 170 ? -11.922 3.578 31.603 1.00 38.69 170 LEU A N 1
ATOM 1330 C CA . LEU A 1 170 ? -13.175 3.769 30.900 1.00 38.69 170 LEU A CA 1
ATOM 1331 C C . LEU A 1 170 ? -14.216 3.773 32.007 1.00 38.69 170 LEU A C 1
ATOM 1333 O O . LEU A 1 170 ? -14.512 2.731 32.592 1.00 38.69 170 LEU A O 1
ATOM 1337 N N . ASN A 1 171 ? -14.645 4.981 32.367 1.00 36.25 171 ASN A N 1
ATOM 1338 C CA . ASN A 1 171 ? -15.637 5.209 33.391 1.00 36.25 171 ASN A CA 1
ATOM 1339 C C . ASN A 1 171 ? -16.817 4.308 33.031 1.00 36.25 171 ASN A C 1
ATOM 1341 O O . ASN A 1 171 ? -17.404 4.429 31.954 1.00 36.25 171 ASN A O 1
ATOM 1345 N N . SER A 1 172 ? -17.137 3.379 33.924 1.00 45.50 172 SER A N 1
ATOM 1346 C CA . SER A 1 172 ? -18.240 2.421 33.807 1.00 45.50 172 SER A CA 1
ATOM 1347 C C . SER A 1 172 ? -19.598 3.096 33.551 1.00 45.50 172 SER A C 1
ATOM 1349 O O . SER A 1 172 ? -20.555 2.422 33.191 1.00 45.50 172 SER A O 1
ATOM 1351 N N . ALA A 1 173 ? -19.660 4.424 33.674 1.00 38.66 173 ALA A N 1
ATOM 1352 C CA . ALA A 1 173 ? -20.796 5.290 33.390 1.00 38.66 173 ALA A CA 1
ATOM 1353 C C . ALA A 1 173 ? -21.152 5.478 31.897 1.00 38.66 173 ALA A C 1
ATOM 1355 O O . ALA A 1 173 ? -22.161 6.114 31.612 1.00 38.66 173 ALA A O 1
ATOM 1356 N N . GLN A 1 174 ? -20.371 4.967 30.935 1.00 37.00 174 GLN A N 1
ATOM 1357 C CA . GLN A 1 174 ? -20.711 5.072 29.499 1.00 37.00 174 GLN A CA 1
ATOM 1358 C C . GLN A 1 174 ? -21.503 3.880 28.937 1.00 37.00 174 GLN A C 1
ATOM 1360 O O . GLN A 1 174 ? -21.825 3.859 27.751 1.00 37.00 174 GLN A O 1
ATOM 1365 N N . TYR A 1 175 ? -21.868 2.917 29.781 1.00 42.34 175 TYR A N 1
ATOM 1366 C CA . TYR A 1 175 ? -22.875 1.912 29.449 1.00 42.34 175 TYR A CA 1
ATOM 1367 C C . TYR A 1 175 ? -24.121 2.189 30.292 1.00 42.34 175 TYR A C 1
ATOM 1369 O O . TYR A 1 175 ? -23.970 2.537 31.463 1.00 42.34 175 TYR A O 1
ATOM 1377 N N . PRO A 1 176 ? -25.339 2.061 29.736 1.00 31.70 176 PRO A N 1
ATOM 1378 C CA . PRO A 1 176 ? -26.561 2.358 30.469 1.00 31.70 176 PRO A CA 1
ATOM 1379 C C . PRO A 1 176 ? -26.671 1.444 31.695 1.00 31.70 176 PRO A C 1
ATOM 1381 O O . PRO A 1 176 ? -26.965 0.254 31.588 1.00 31.70 176 PRO A O 1
ATOM 1384 N N . THR A 1 177 ? -26.419 2.006 32.874 1.00 40.41 177 THR A N 1
ATOM 1385 C CA . THR A 1 177 ? -26.772 1.412 34.158 1.00 40.41 177 THR A CA 1
ATOM 1386 C C . THR A 1 177 ? -28.280 1.524 34.336 1.00 40.41 177 THR A C 1
ATOM 1388 O O . THR A 1 177 ? -28.854 2.609 34.266 1.00 40.41 177 THR A O 1
ATOM 1391 N N . ILE A 1 178 ? -28.937 0.391 34.578 1.00 40.41 178 ILE A N 1
ATOM 1392 C CA . ILE A 1 178 ? -30.338 0.356 34.999 1.00 40.41 178 ILE A CA 1
ATOM 1393 C C . ILE A 1 178 ? -30.407 1.010 36.388 1.00 40.41 178 ILE A C 1
ATOM 1395 O O . ILE A 1 178 ? -29.882 0.475 37.364 1.00 40.41 178 ILE A O 1
ATOM 1399 N N . VAL A 1 179 ? -30.999 2.204 36.460 1.00 34.84 179 VAL A N 1
ATOM 1400 C CA . VAL A 1 179 ? -31.169 2.983 37.694 1.00 34.84 179 VAL A CA 1
ATOM 1401 C C . VAL A 1 179 ? -32.237 2.320 38.563 1.00 34.84 179 VAL A C 1
ATOM 1403 O O . VAL A 1 179 ? -33.395 2.231 38.165 1.00 34.84 179 VAL A O 1
ATOM 1406 N N . ASN A 1 180 ? -31.859 1.891 39.769 1.00 39.78 180 ASN A N 1
ATOM 1407 C CA . ASN A 1 180 ? -32.793 1.428 40.792 1.00 39.78 180 ASN A CA 1
ATOM 1408 C C . ASN A 1 180 ? -33.049 2.588 41.772 1.00 39.78 180 ASN A C 1
ATOM 1410 O O . ASN A 1 180 ? -32.174 2.961 42.552 1.00 39.78 180 ASN A O 1
ATOM 1414 N N . ASN A 1 181 ? -34.222 3.214 41.668 1.00 38.69 181 ASN A N 1
ATOM 1415 C CA . ASN A 1 181 ? -34.583 4.451 42.362 1.00 38.69 181 ASN A CA 1
ATOM 1416 C C . ASN A 1 181 ? -35.366 4.158 43.654 1.00 38.69 181 ASN A C 1
ATOM 1418 O O . ASN A 1 181 ? -36.539 3.794 43.586 1.00 38.69 181 ASN A O 1
ATOM 1422 N N . LYS A 1 182 ? -34.744 4.343 44.824 1.00 43.50 182 LYS A N 1
ATOM 1423 C CA . LYS A 1 182 ? -35.433 4.473 46.120 1.00 43.50 182 LYS A CA 1
ATOM 1424 C C . LYS A 1 182 ? -34.627 5.395 47.033 1.00 43.50 182 LYS A C 1
ATOM 1426 O O . LYS A 1 182 ? -33.590 4.976 47.533 1.00 43.50 182 LYS A O 1
ATOM 1431 N N . ASN A 1 183 ? -35.096 6.634 47.204 1.00 39.03 183 ASN A N 1
ATOM 1432 C CA . ASN A 1 183 ? -35.135 7.408 48.461 1.00 39.03 183 ASN A CA 1
ATOM 1433 C C . ASN A 1 183 ? -35.187 8.909 48.148 1.00 39.03 183 ASN A C 1
ATOM 1435 O O . ASN A 1 183 ? -34.175 9.522 47.819 1.00 39.03 183 ASN A O 1
ATOM 1439 N N . TRP A 1 184 ? -36.380 9.498 48.260 1.00 34.06 184 TRP A N 1
ATOM 1440 C CA . TRP A 1 184 ? -36.640 10.907 47.946 1.00 34.06 184 TRP A CA 1
ATOM 1441 C C . TRP A 1 184 ? -37.541 11.578 48.995 1.00 34.06 184 TRP A C 1
ATOM 1443 O O . TRP A 1 184 ? -38.536 12.189 48.642 1.00 34.06 184 TRP A O 1
ATOM 1453 N N . TYR A 1 185 ? -37.210 11.480 50.289 1.00 35.34 185 TYR A N 1
ATOM 1454 C CA . TYR A 1 185 ? -37.839 12.324 51.319 1.00 35.34 185 TYR A CA 1
ATOM 1455 C C . TYR A 1 185 ? -36.867 12.662 52.457 1.00 35.34 185 TYR A C 1
ATOM 1457 O O . TYR A 1 185 ? -36.752 11.926 53.430 1.00 35.34 185 TYR A O 1
ATOM 1465 N N . ASN A 1 186 ? -36.154 13.783 52.307 1.00 40.47 186 ASN A N 1
ATOM 1466 C CA . ASN A 1 186 ? -35.789 14.694 53.400 1.00 40.47 186 ASN A CA 1
ATOM 1467 C C . ASN A 1 186 ? -35.144 15.953 52.802 1.00 40.47 186 ASN A C 1
ATOM 1469 O O . ASN A 1 186 ? -34.006 15.915 52.332 1.00 40.47 186 ASN A O 1
ATOM 1473 N N . ARG A 1 187 ? -35.874 17.072 52.776 1.00 41.84 187 ARG A N 1
ATOM 1474 C CA . ARG A 1 187 ? -35.356 18.356 52.289 1.00 41.84 187 ARG A CA 1
ATOM 1475 C C . ARG A 1 187 ? -36.017 19.484 53.070 1.00 41.84 187 ARG A C 1
ATOM 1477 O O . ARG A 1 187 ? -37.188 19.743 52.862 1.00 41.84 187 ARG A O 1
ATOM 1484 N N . ASN A 1 188 ? -35.260 20.074 53.989 1.00 47.38 188 ASN A N 1
ATOM 1485 C CA . ASN A 1 188 ? -35.424 21.422 54.536 1.00 47.38 188 ASN A CA 1
ATOM 1486 C C . ASN A 1 188 ? -34.071 21.747 55.191 1.00 47.38 188 ASN A C 1
ATOM 1488 O O . ASN A 1 188 ? -33.782 21.192 56.246 1.00 47.38 188 ASN A O 1
ATOM 1492 N N . ASN A 1 189 ? -33.216 22.479 54.452 1.00 50.84 189 ASN A N 1
ATOM 1493 C CA . ASN A 1 189 ? -31.873 23.039 54.772 1.00 50.84 189 ASN A CA 1
ATOM 1494 C C . ASN A 1 189 ? -30.878 22.969 53.583 1.00 50.84 189 ASN A C 1
ATOM 1496 O O . ASN A 1 189 ? -29.790 23.526 53.666 1.00 50.84 189 ASN A O 1
ATOM 1500 N N . ASN A 1 190 ? -31.227 22.318 52.461 1.00 57.69 190 ASN A N 1
ATOM 1501 C CA . ASN A 1 190 ? -30.311 22.099 51.322 1.00 57.69 190 ASN A CA 1
ATOM 1502 C C . ASN A 1 190 ? -30.392 23.152 50.200 1.00 57.69 190 ASN A C 1
ATOM 1504 O O . ASN A 1 190 ? -29.635 23.055 49.233 1.00 57.69 190 ASN A O 1
ATOM 1508 N N . ASP A 1 191 ? -31.296 24.129 50.279 1.00 58.84 191 ASP A N 1
ATOM 1509 C CA . ASP A 1 191 ? -31.628 24.959 49.114 1.00 58.84 191 ASP A CA 1
ATOM 1510 C C . ASP A 1 191 ? -30.508 25.938 48.735 1.00 58.84 191 ASP A C 1
ATOM 1512 O O . ASP A 1 191 ? -30.171 26.048 47.556 1.00 58.84 191 ASP A O 1
ATOM 1516 N N . GLU A 1 192 ? -29.808 26.518 49.710 1.00 60.53 192 GLU A N 1
ATOM 1517 C CA . GLU A 1 192 ? -28.673 27.426 49.478 1.00 60.53 192 GLU A CA 1
ATOM 1518 C C . GLU A 1 192 ? -27.434 26.697 48.914 1.00 60.53 192 GLU A C 1
ATOM 1520 O O . GLU A 1 192 ? -26.751 27.183 48.005 1.00 60.53 192 GLU A O 1
ATOM 1525 N N . GLN A 1 193 ? -27.197 25.459 49.364 1.00 70.38 193 GLN A N 1
ATOM 1526 C CA . GLN A 1 193 ? -26.129 24.602 48.841 1.00 70.38 193 GLN A CA 1
ATOM 1527 C C . GLN A 1 193 ? -26.459 24.044 47.445 1.00 70.38 193 GLN A C 1
ATOM 1529 O O . GLN A 1 193 ? -25.568 23.727 46.656 1.00 70.38 193 GLN A O 1
ATOM 1534 N N . THR A 1 194 ? -27.746 23.907 47.115 1.00 74.19 194 THR A N 1
ATOM 1535 C CA . THR A 1 194 ? -28.173 23.533 45.761 1.00 74.19 194 THR A CA 1
ATOM 1536 C C . THR A 1 194 ? -28.115 24.711 44.794 1.00 74.19 194 THR A C 1
ATOM 1538 O O . THR A 1 194 ? -27.764 24.508 43.634 1.00 74.19 194 THR A O 1
ATOM 1541 N N . LEU A 1 195 ? -28.364 25.934 45.272 1.00 79.44 195 LEU A N 1
ATOM 1542 C CA . LEU A 1 195 ? -28.261 27.157 44.474 1.00 79.44 195 LEU A CA 1
ATOM 1543 C C . LEU A 1 195 ? -26.809 27.453 44.068 1.00 79.44 195 LEU A C 1
ATOM 1545 O O . LEU A 1 195 ? -26.536 27.774 42.915 1.00 79.44 195 LEU A O 1
ATOM 1549 N N . THR A 1 196 ? -25.863 27.277 44.993 1.00 81.12 196 THR A N 1
ATOM 1550 C CA . THR A 1 196 ? -24.420 27.413 44.716 1.00 81.12 196 THR A CA 1
ATOM 1551 C C . THR A 1 196 ? -23.935 26.379 43.702 1.00 81.12 196 THR A C 1
ATOM 1553 O O . THR A 1 196 ? -23.299 26.746 42.718 1.00 81.12 196 THR A O 1
ATOM 1556 N N . LYS A 1 197 ? -24.335 25.108 43.847 1.00 87.94 197 LYS A N 1
ATOM 1557 C CA . LYS A 1 197 ? -24.032 24.063 42.850 1.00 87.94 197 LYS A CA 1
ATOM 1558 C C . LYS A 1 197 ? -24.637 24.358 41.475 1.00 87.94 197 LYS A C 1
ATOM 1560 O O . LYS A 1 197 ? -24.004 24.071 40.465 1.00 87.94 197 LYS A O 1
ATOM 1565 N N . LEU A 1 198 ? -25.845 24.921 41.417 1.00 89.12 198 LEU A N 1
ATOM 1566 C CA . LEU A 1 198 ? -26.465 25.341 40.156 1.00 89.12 198 LEU A CA 1
ATOM 1567 C C . LEU A 1 198 ? -25.666 26.465 39.486 1.00 89.12 198 LEU A C 1
ATOM 1569 O O . LEU A 1 198 ? -25.414 26.387 38.286 1.00 89.12 198 LEU A O 1
ATOM 1573 N N . ASN A 1 199 ? -25.204 27.455 40.250 1.00 87.81 199 ASN A N 1
ATOM 1574 C CA . ASN A 1 199 ? -24.353 28.525 39.726 1.00 87.81 199 ASN A CA 1
ATOM 1575 C C . ASN A 1 199 ? -23.004 27.995 39.212 1.00 87.81 199 ASN A C 1
ATOM 1577 O O . ASN A 1 199 ? -22.574 28.382 38.125 1.00 87.81 199 ASN A O 1
ATOM 1581 N N . ASP A 1 200 ? -22.376 27.052 39.918 1.00 91.50 200 ASP A N 1
ATOM 1582 C CA . ASP A 1 200 ? -21.135 26.407 39.462 1.00 91.50 200 ASP A CA 1
ATOM 1583 C C . ASP A 1 200 ? -21.335 25.624 38.155 1.00 91.50 200 ASP A C 1
ATOM 1585 O O . ASP A 1 200 ? -20.472 25.627 37.267 1.00 91.50 200 ASP A O 1
ATOM 1589 N N . ILE A 1 201 ? -22.493 24.971 38.010 1.00 93.00 201 ILE A N 1
ATOM 1590 C CA . ILE A 1 201 ? -22.881 24.282 36.776 1.00 93.00 201 ILE A CA 1
ATOM 1591 C C . ILE A 1 201 ? -23.068 25.292 35.641 1.00 93.00 201 ILE A C 1
ATOM 1593 O O . ILE A 1 201 ? -22.544 25.059 34.556 1.00 93.00 201 ILE A O 1
ATOM 1597 N N . ILE A 1 202 ? -23.736 26.424 35.879 1.00 93.50 202 ILE A N 1
ATOM 1598 C CA . ILE A 1 202 ? -23.922 27.479 34.868 1.00 93.50 202 ILE A CA 1
ATOM 1599 C C . ILE A 1 202 ? -22.566 28.012 34.390 1.00 93.50 202 ILE A C 1
ATOM 1601 O O . ILE A 1 202 ? -22.319 28.057 33.187 1.00 93.50 202 ILE A O 1
ATOM 1605 N N . VAL A 1 203 ? -21.645 28.322 35.308 1.00 94.06 203 VAL A N 1
ATOM 1606 C CA . VAL A 1 203 ? -20.283 28.769 34.959 1.00 94.06 203 VAL A CA 1
ATOM 1607 C C . VAL A 1 203 ? -19.530 27.698 34.163 1.00 94.06 203 VAL A C 1
ATOM 1609 O O . VAL A 1 203 ? -18.798 28.013 33.223 1.00 94.06 203 VAL A O 1
ATOM 1612 N N . SER A 1 204 ? -19.704 26.425 34.517 1.00 94.94 204 SER A N 1
ATOM 1613 C CA . SER A 1 204 ? -19.082 25.306 33.802 1.00 94.94 204 SER A CA 1
ATOM 1614 C C . SER A 1 204 ? -19.659 25.125 32.396 1.00 94.94 204 SER A C 1
ATOM 1616 O O . SER A 1 204 ? -18.899 24.867 31.465 1.00 94.94 204 SER A O 1
ATOM 1618 N N . ILE A 1 205 ? -20.971 25.305 32.225 1.00 93.88 205 ILE A N 1
ATOM 1619 C CA . ILE A 1 205 ? -21.643 25.273 30.920 1.00 93.88 205 ILE A CA 1
ATOM 1620 C C . ILE A 1 205 ? -21.149 26.425 30.042 1.00 93.88 205 ILE A C 1
ATOM 1622 O O . ILE A 1 205 ? -20.801 26.178 28.891 1.00 93.88 205 ILE A O 1
ATOM 1626 N N . SER A 1 206 ? -21.018 27.644 30.577 1.00 93.69 206 SER A N 1
ATOM 1627 C CA . SER A 1 206 ? -20.458 28.772 29.817 1.00 93.69 206 SER A CA 1
ATOM 1628 C C . SER A 1 206 ? -19.037 28.476 29.328 1.00 93.69 206 SER A C 1
ATOM 1630 O O . SER A 1 206 ? -18.761 28.598 28.141 1.00 93.69 206 SER A O 1
ATOM 1632 N N . LYS A 1 207 ? -18.165 27.943 30.196 1.00 95.06 207 LYS A N 1
ATOM 1633 C CA . LYS A 1 207 ? -16.803 27.530 29.803 1.00 95.06 207 LYS A CA 1
ATOM 1634 C C . LYS A 1 207 ? -16.785 26.422 28.745 1.00 95.06 207 LYS A C 1
ATOM 1636 O O . LYS A 1 207 ? -15.827 26.323 27.979 1.00 95.06 207 LYS A O 1
ATOM 1641 N N . LEU A 1 208 ? -17.776 25.529 28.750 1.00 93.75 208 LEU A N 1
ATOM 1642 C CA . LEU A 1 208 ? -17.908 24.493 27.724 1.00 93.75 208 LEU A CA 1
ATOM 1643 C C . LEU A 1 208 ? -18.362 25.091 26.394 1.00 93.75 208 LEU A C 1
ATOM 1645 O O . LEU A 1 208 ? -17.810 24.706 25.369 1.00 93.75 208 LEU A O 1
ATOM 1649 N N . ASN A 1 209 ? -19.288 26.049 26.410 1.00 94.75 209 ASN A N 1
ATOM 1650 C CA . ASN A 1 209 ? -19.718 26.757 25.206 1.00 94.75 209 ASN A CA 1
ATOM 1651 C C . ASN A 1 209 ? -18.554 27.519 24.559 1.00 94.75 209 ASN A C 1
ATOM 1653 O O . ASN A 1 209 ? -18.323 27.332 23.368 1.00 94.75 209 ASN A O 1
ATOM 1657 N N . ASP A 1 210 ? -17.744 28.240 25.343 1.00 95.00 210 ASP A N 1
ATOM 1658 C CA . ASP A 1 210 ? -16.557 28.944 24.828 1.00 95.00 210 ASP A CA 1
ATOM 1659 C C . ASP A 1 210 ? -15.566 27.975 24.153 1.00 95.00 210 ASP A C 1
ATOM 1661 O O . ASP A 1 210 ? -14.990 28.255 23.102 1.00 95.00 210 ASP A O 1
ATOM 1665 N N . LYS A 1 211 ? -15.375 26.784 24.742 1.00 95.88 211 LYS A N 1
ATOM 1666 C CA . LYS A 1 211 ? -14.522 25.737 24.156 1.00 95.88 211 LYS A CA 1
ATOM 1667 C C . LYS A 1 211 ? -15.115 25.140 22.886 1.00 95.88 211 LYS A C 1
ATOM 1669 O O . LYS A 1 211 ? -14.357 24.794 21.985 1.00 95.88 211 LYS A O 1
ATOM 1674 N N . ILE A 1 212 ? -16.433 24.963 22.829 1.00 95.19 212 ILE A N 1
ATOM 1675 C CA . ILE A 1 212 ? -17.119 24.471 21.631 1.00 95.19 212 ILE A CA 1
ATOM 1676 C C . ILE A 1 212 ? -16.962 25.488 20.498 1.00 95.19 212 ILE A C 1
ATOM 1678 O O . ILE A 1 212 ? -16.672 25.087 19.376 1.00 95.19 212 ILE A O 1
ATOM 1682 N N . GLU A 1 213 ? -17.068 26.782 20.792 1.00 95.75 213 GLU A N 1
ATOM 1683 C CA . GLU A 1 213 ? -16.879 27.850 19.810 1.00 95.75 213 GLU A CA 1
ATOM 1684 C C . GLU A 1 213 ? -15.432 27.908 19.285 1.00 95.75 213 GLU A C 1
ATOM 1686 O O . GLU A 1 213 ? -15.216 27.912 18.072 1.00 95.75 213 GLU A O 1
ATOM 1691 N N . ASP A 1 214 ? -14.426 27.824 20.166 1.00 96.00 214 ASP A N 1
ATOM 1692 C CA . ASP A 1 214 ? -13.013 27.724 19.757 1.00 96.00 214 ASP A CA 1
ATOM 1693 C C . ASP A 1 214 ? -12.737 26.467 18.911 1.00 96.00 214 ASP A C 1
ATOM 1695 O O . ASP A 1 214 ? -12.014 26.517 17.911 1.00 96.00 214 ASP A O 1
ATOM 1699 N N . LEU A 1 215 ? -13.334 25.326 19.273 1.00 94.25 215 LEU A N 1
ATOM 1700 C CA . LEU A 1 215 ? -13.227 24.097 18.485 1.00 94.25 215 LEU A CA 1
ATOM 1701 C C . LEU A 1 215 ? -13.917 24.215 17.124 1.00 94.25 215 LEU A C 1
ATOM 1703 O O . LEU A 1 215 ? -13.381 23.702 16.140 1.00 94.25 215 LEU A O 1
ATOM 1707 N N . SER A 1 216 ? -15.056 24.903 17.047 1.00 95.69 216 SER A N 1
ATOM 1708 C CA . SER A 1 216 ? -15.746 25.179 15.785 1.00 95.69 216 SER A CA 1
ATOM 1709 C C . SER A 1 216 ? -14.850 25.998 14.857 1.00 95.69 216 SER A C 1
ATOM 1711 O O . SER A 1 216 ? -14.551 25.559 13.751 1.00 95.69 216 SER A O 1
ATOM 1713 N N . LEU A 1 217 ? -14.284 27.103 15.354 1.00 95.19 217 LEU A N 1
ATOM 1714 C CA . LEU A 1 217 ? -13.365 27.956 14.590 1.00 95.19 217 LEU A CA 1
ATOM 1715 C C . LEU A 1 217 ? -12.116 27.208 14.102 1.00 95.19 217 LEU A C 1
ATOM 1717 O O . LEU A 1 217 ? -11.602 27.464 13.011 1.00 95.19 217 LEU A O 1
ATOM 1721 N N . LYS A 1 218 ? -11.588 26.283 14.910 1.00 95.94 218 LYS A N 1
ATOM 1722 C CA . LYS A 1 218 ? -10.461 25.425 14.506 1.00 95.94 218 LYS A CA 1
ATOM 1723 C C . LYS A 1 218 ? -10.858 24.410 13.440 1.00 95.94 218 LYS A C 1
ATOM 1725 O O . LYS A 1 218 ? -10.030 24.092 12.587 1.00 95.94 218 LYS A O 1
ATOM 1730 N N . THR A 1 219 ? -12.090 23.912 13.493 1.00 94.62 219 THR A N 1
ATOM 1731 C CA . THR A 1 219 ? -12.629 22.976 12.501 1.00 94.62 219 THR A CA 1
ATOM 1732 C C . THR A 1 219 ? -12.765 23.670 11.149 1.00 94.62 219 THR A C 1
ATOM 1734 O O . THR A 1 219 ? -12.215 23.166 10.174 1.00 94.62 219 THR A O 1
ATOM 1737 N N . ASP A 1 220 ? -13.324 24.881 11.111 1.00 94.75 220 ASP A N 1
ATOM 1738 C CA . ASP A 1 220 ? -13.469 25.668 9.878 1.00 94.75 220 ASP A CA 1
ATOM 1739 C C . ASP A 1 220 ? -12.107 25.955 9.221 1.00 94.75 220 ASP A C 1
ATOM 1741 O O . ASP A 1 220 ? -11.900 25.705 8.032 1.00 94.75 220 ASP A O 1
ATOM 1745 N N . LYS A 1 221 ? -11.110 26.373 10.015 1.00 96.00 221 LYS A N 1
ATOM 1746 C CA . LYS A 1 221 ? -9.732 26.574 9.525 1.00 96.00 221 LYS A CA 1
ATOM 1747 C C . LYS A 1 221 ? -9.102 25.291 8.982 1.00 96.00 221 LYS A C 1
ATOM 1749 O O . LYS A 1 221 ? -8.303 25.334 8.043 1.00 96.00 221 LYS A O 1
ATOM 1754 N N . CYS A 1 222 ? -9.414 24.146 9.589 1.00 94.12 222 CYS A N 1
ATOM 1755 C CA . CYS A 1 222 ? -8.936 22.853 9.115 1.00 94.12 222 CYS A CA 1
ATOM 1756 C C . CYS A 1 222 ? -9.568 22.503 7.763 1.00 94.12 222 CYS A C 1
ATOM 1758 O O . CYS A 1 222 ? -8.849 22.103 6.846 1.00 94.12 222 CYS A O 1
ATOM 1760 N N . GLU A 1 223 ? -10.874 22.721 7.607 1.00 94.88 223 GLU A N 1
ATOM 1761 C CA . GLU A 1 223 ? -11.581 22.511 6.343 1.00 94.88 223 GLU A CA 1
ATOM 1762 C C . GLU A 1 223 ? -11.025 23.402 5.228 1.00 94.88 223 GLU A C 1
ATOM 1764 O O . GLU A 1 223 ? -10.695 22.900 4.149 1.00 94.88 223 GLU A O 1
ATOM 1769 N N . GLU A 1 224 ? -10.814 24.693 5.495 1.00 96.00 224 GLU A N 1
ATOM 1770 C CA . GLU A 1 224 ? -10.185 25.617 4.545 1.00 96.00 224 GLU A CA 1
ATOM 1771 C C . GLU A 1 224 ? -8.802 25.118 4.104 1.00 96.00 224 GLU A C 1
ATOM 1773 O O . GLU A 1 224 ? -8.525 25.034 2.903 1.00 96.00 224 GLU A O 1
ATOM 1778 N N . SER A 1 225 ? -7.962 24.695 5.054 1.00 96.38 225 SER A N 1
ATOM 1779 C CA . SER A 1 225 ? -6.634 24.148 4.761 1.00 96.38 225 SER A CA 1
ATOM 1780 C C . SER A 1 225 ? -6.701 22.888 3.888 1.00 96.38 225 SER A C 1
ATOM 1782 O O . SER A 1 225 ? -5.957 22.770 2.909 1.00 96.38 225 SER A O 1
ATOM 1784 N N . ILE A 1 226 ? -7.641 21.979 4.170 1.00 93.88 226 ILE A N 1
ATOM 1785 C CA . ILE A 1 226 ? -7.875 20.775 3.361 1.00 93.88 226 ILE A CA 1
ATOM 1786 C C . ILE A 1 226 ? -8.310 21.159 1.942 1.00 93.88 226 ILE A C 1
ATOM 1788 O O . ILE A 1 226 ? -7.796 20.607 0.964 1.00 93.88 226 ILE A O 1
ATOM 1792 N N . THR A 1 227 ? -9.225 22.122 1.790 1.00 94.38 227 THR A N 1
ATOM 1793 C CA . THR A 1 227 ? -9.660 22.561 0.455 1.00 94.38 227 THR A CA 1
ATOM 1794 C C . THR A 1 227 ? -8.517 23.185 -0.346 1.00 94.38 227 THR A C 1
ATOM 1796 O O . THR A 1 227 ? -8.397 22.917 -1.545 1.00 94.38 227 THR A O 1
ATOM 1799 N N . GLN A 1 228 ? -7.636 23.952 0.302 1.00 96.19 228 GLN A N 1
ATOM 1800 C CA . GLN A 1 228 ? -6.457 24.537 -0.331 1.00 96.19 228 GLN A CA 1
ATOM 1801 C C . GLN A 1 228 ? -5.454 23.460 -0.763 1.00 96.19 228 GLN A C 1
ATOM 1803 O O . GLN A 1 228 ? -5.003 23.479 -1.910 1.00 96.19 228 GLN A O 1
ATOM 1808 N N . GLN A 1 229 ? -5.153 22.486 0.102 1.00 93.56 229 GLN A N 1
ATOM 1809 C CA . GLN A 1 229 ? -4.273 21.366 -0.245 1.00 93.56 229 GLN A CA 1
ATOM 1810 C C . GLN A 1 229 ? -4.826 20.554 -1.420 1.00 93.56 229 GLN A C 1
ATOM 1812 O O . GLN A 1 229 ? -4.093 20.256 -2.361 1.00 93.56 229 GLN A O 1
ATOM 1817 N N . ASN A 1 230 ? -6.131 20.276 -1.436 1.00 93.31 230 ASN A N 1
ATOM 1818 C CA . ASN A 1 230 ? -6.771 19.566 -2.543 1.00 93.31 230 ASN A CA 1
ATOM 1819 C C . ASN A 1 230 ? -6.676 20.331 -3.873 1.00 93.31 230 ASN A C 1
ATOM 1821 O O . ASN A 1 230 ? -6.523 19.714 -4.928 1.00 93.31 230 ASN A O 1
ATOM 1825 N N . ARG A 1 231 ? -6.740 21.670 -3.852 1.00 95.69 231 ARG A N 1
ATOM 1826 C CA . ARG A 1 231 ? -6.506 22.489 -5.056 1.00 95.69 231 ARG A CA 1
ATOM 1827 C C . ARG A 1 231 ? -5.062 22.371 -5.540 1.00 95.69 231 ARG A C 1
ATOM 1829 O O . ARG A 1 231 ? -4.852 22.202 -6.737 1.00 95.69 231 ARG A O 1
ATOM 1836 N N . MET A 1 232 ? -4.091 22.417 -4.626 1.00 95.44 232 MET A N 1
ATOM 1837 C CA . MET A 1 232 ? -2.675 22.259 -4.970 1.00 95.44 232 MET A CA 1
ATOM 1838 C C . MET A 1 232 ? -2.376 20.880 -5.564 1.00 95.44 232 MET A C 1
ATOM 1840 O O . MET A 1 232 ? -1.695 20.804 -6.580 1.00 95.44 232 MET A O 1
ATOM 1844 N N . VAL A 1 233 ? -2.927 19.807 -4.984 1.00 95.31 233 VAL A N 1
ATOM 1845 C CA . VAL A 1 233 ? -2.768 18.434 -5.499 1.00 95.31 233 VAL A CA 1
ATOM 1846 C C . VAL A 1 233 ? -3.330 18.304 -6.916 1.00 95.31 233 VAL A C 1
ATOM 1848 O O . VAL A 1 233 ? 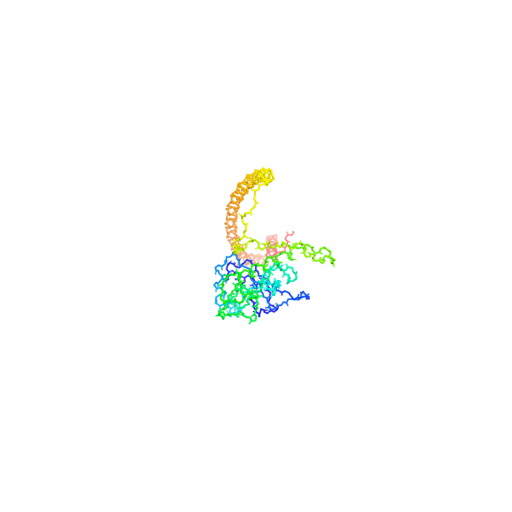-2.677 17.749 -7.792 1.00 95.31 233 VAL A O 1
ATOM 1851 N N . LYS A 1 234 ? -4.505 18.881 -7.189 1.00 96.25 234 LYS A N 1
ATOM 1852 C CA . LYS A 1 234 ? -5.072 18.870 -8.547 1.00 96.25 234 LYS A CA 1
ATOM 1853 C C . LYS A 1 234 ? -4.197 19.603 -9.560 1.00 96.25 234 LYS A C 1
ATOM 1855 O O . LYS A 1 234 ? -4.160 19.220 -10.725 1.00 96.25 234 LYS A O 1
ATOM 1860 N N . GLU A 1 235 ? -3.525 20.675 -9.149 1.00 96.88 235 GLU A N 1
ATOM 1861 C CA . GLU A 1 235 ? -2.626 21.401 -10.043 1.00 96.88 235 GLU A CA 1
ATOM 1862 C C . GLU A 1 235 ? -1.336 20.616 -10.297 1.00 96.88 235 GLU A C 1
ATOM 1864 O O . GLU A 1 235 ? -0.915 20.489 -11.444 1.00 96.88 235 GLU A O 1
ATOM 1869 N N . THR A 1 236 ? -0.748 19.999 -9.269 1.00 94.00 236 THR A N 1
ATOM 1870 C CA . THR A 1 236 ? 0.438 19.152 -9.455 1.00 94.00 236 THR A CA 1
ATOM 1871 C C . THR A 1 236 ? 0.141 17.930 -10.323 1.00 94.00 236 THR A C 1
ATOM 1873 O O . THR A 1 236 ? 0.965 17.581 -11.165 1.00 94.00 236 THR A O 1
ATOM 1876 N N . GLU A 1 237 ? -1.043 17.326 -10.207 1.00 95.88 237 GLU A N 1
ATOM 1877 C CA . GLU A 1 237 ? -1.490 16.239 -11.088 1.00 95.88 237 GLU A CA 1
ATOM 1878 C C . GLU A 1 237 ? -1.516 16.658 -12.566 1.00 95.88 237 GLU A C 1
ATOM 1880 O O . GLU A 1 237 ? -1.043 15.911 -13.427 1.00 95.88 237 GLU A O 1
ATOM 1885 N N . LYS A 1 238 ? -1.994 17.872 -12.876 1.00 96.81 238 LYS A N 1
ATOM 1886 C CA . LYS A 1 238 ? -1.965 18.402 -14.250 1.00 96.81 238 LYS A CA 1
ATOM 1887 C C . LYS A 1 238 ? -0.539 18.592 -14.758 1.00 96.81 238 LYS A C 1
ATOM 1889 O O . LYS A 1 238 ? -0.249 18.229 -15.897 1.00 96.81 238 LYS A O 1
ATOM 1894 N N . GLN A 1 239 ? 0.350 19.131 -13.923 1.00 97.38 239 GLN A N 1
ATOM 1895 C CA . GLN A 1 239 ? 1.753 19.327 -14.295 1.00 97.38 239 GLN A CA 1
ATOM 1896 C C . GLN A 1 239 ? 2.457 17.985 -14.542 1.00 97.38 239 GLN A C 1
ATOM 1898 O O . GLN A 1 239 ? 3.163 17.830 -15.537 1.00 97.38 239 GLN A O 1
ATOM 1903 N N . ILE A 1 240 ? 2.203 16.975 -13.703 1.00 96.38 240 ILE A N 1
ATOM 1904 C CA . ILE A 1 240 ? 2.726 15.613 -13.893 1.00 96.38 240 ILE A CA 1
ATOM 1905 C C . ILE A 1 240 ? 2.215 15.012 -15.208 1.00 96.38 240 ILE A C 1
ATOM 1907 O O . ILE A 1 240 ? 2.993 14.411 -15.952 1.00 96.38 240 ILE A O 1
ATOM 1911 N N . PHE A 1 241 ? 0.931 15.192 -15.524 1.00 96.44 241 PHE A N 1
ATOM 1912 C CA . PHE A 1 241 ? 0.357 14.716 -16.781 1.00 96.44 241 PHE A CA 1
ATOM 1913 C C . PHE A 1 241 ? 1.022 15.367 -18.003 1.00 96.44 241 PHE A C 1
ATOM 1915 O O . PHE A 1 241 ? 1.382 14.668 -18.952 1.00 96.44 241 PHE A O 1
ATOM 1922 N N . LEU A 1 242 ? 1.251 16.684 -17.960 1.00 97.44 242 LEU A N 1
ATOM 1923 C CA . LEU A 1 242 ? 1.941 17.413 -19.025 1.00 97.44 242 LEU A CA 1
ATOM 1924 C C . LEU A 1 242 ? 3.376 16.902 -19.225 1.00 97.44 242 LEU A C 1
ATOM 1926 O O . LEU A 1 242 ? 3.762 16.564 -20.343 1.00 97.44 242 LEU A O 1
ATOM 1930 N N . VAL A 1 243 ? 4.143 16.767 -18.139 1.00 96.62 243 VAL A N 1
ATOM 1931 C CA . VAL A 1 243 ? 5.515 16.233 -18.183 1.00 96.62 243 VAL A CA 1
ATOM 1932 C C . VAL A 1 243 ? 5.536 14.804 -18.732 1.00 96.62 243 VAL A C 1
ATOM 1934 O O . VAL A 1 243 ? 6.397 14.468 -19.545 1.00 96.62 243 VAL A O 1
ATOM 1937 N N . SER A 1 244 ? 4.568 13.966 -18.349 1.00 96.94 244 SER A N 1
ATOM 1938 C CA . SER A 1 244 ? 4.449 12.596 -18.859 1.00 96.94 244 SER A CA 1
ATOM 1939 C C . SER A 1 244 ? 4.233 12.557 -20.374 1.00 96.94 244 SER A C 1
ATOM 1941 O O . SER A 1 244 ? 4.839 11.732 -21.060 1.00 96.94 244 SER A O 1
ATOM 1943 N N . ASN A 1 245 ? 3.414 13.461 -20.914 1.00 95.62 245 ASN A N 1
ATOM 1944 C CA . ASN A 1 245 ? 3.194 13.549 -22.357 1.00 95.62 245 ASN A CA 1
ATOM 1945 C C . ASN A 1 245 ? 4.445 14.035 -23.093 1.00 95.62 245 ASN A C 1
ATOM 1947 O O . ASN A 1 245 ? 4.849 13.399 -24.066 1.00 95.62 245 ASN A O 1
ATOM 1951 N N . ASN A 1 246 ? 5.117 15.065 -22.576 1.00 96.81 246 ASN A N 1
ATOM 1952 C CA . ASN A 1 246 ? 6.367 15.560 -23.158 1.00 96.81 246 ASN A CA 1
ATOM 1953 C C . ASN A 1 246 ? 7.453 14.470 -23.175 1.00 96.81 246 ASN A C 1
ATOM 1955 O O . ASN A 1 246 ? 8.175 14.316 -24.156 1.00 96.81 246 ASN A O 1
ATOM 1959 N N . MET A 1 247 ? 7.534 13.651 -22.121 1.00 96.62 247 MET A N 1
ATOM 1960 C CA . MET A 1 247 ? 8.470 12.524 -22.057 1.00 96.62 247 MET A CA 1
ATOM 1961 C C . MET A 1 247 ? 8.175 11.463 -23.129 1.00 96.62 247 MET A C 1
ATOM 1963 O O . MET A 1 247 ? 9.096 10.885 -23.706 1.00 96.62 247 MET A O 1
ATOM 1967 N N . LYS A 1 248 ? 6.897 11.191 -23.424 1.00 96.00 248 LYS A N 1
ATOM 1968 C CA . LYS A 1 248 ? 6.508 10.254 -24.493 1.00 96.00 248 LYS A CA 1
ATOM 1969 C C . LYS A 1 248 ? 6.905 10.778 -25.870 1.00 96.00 248 LYS A C 1
ATOM 1971 O O . LYS A 1 248 ? 7.429 10.005 -26.669 1.00 96.00 248 LYS A O 1
ATOM 1976 N N . GLU A 1 249 ? 6.686 12.065 -26.124 1.00 97.06 249 GLU A N 1
ATOM 1977 C CA . GLU A 1 249 ? 7.089 12.717 -27.372 1.00 97.06 249 GLU A CA 1
ATOM 1978 C C . GLU A 1 249 ? 8.612 12.690 -27.543 1.00 97.06 249 GLU A C 1
ATOM 1980 O O . GLU A 1 249 ? 9.120 12.251 -28.574 1.00 97.06 249 GLU A O 1
ATOM 1985 N N . PHE A 1 250 ? 9.354 13.041 -26.492 1.00 96.62 250 PHE A N 1
ATOM 1986 C CA . PHE A 1 250 ? 10.812 12.993 -26.506 1.00 96.62 250 PHE A CA 1
ATOM 1987 C C . PHE A 1 250 ? 11.345 11.578 -26.781 1.00 96.62 250 PHE A C 1
ATOM 1989 O O . PHE A 1 250 ? 12.231 11.394 -27.615 1.00 96.62 250 PHE A O 1
ATOM 1996 N N . ASN A 1 251 ? 10.753 10.555 -26.160 1.00 95.81 251 ASN A N 1
ATOM 1997 C CA . ASN A 1 251 ? 11.109 9.160 -26.421 1.00 95.81 251 ASN A CA 1
ATOM 1998 C C . ASN A 1 251 ? 10.797 8.722 -27.861 1.00 95.81 251 ASN A C 1
ATOM 2000 O O . ASN A 1 251 ? 11.532 7.912 -28.428 1.00 95.81 251 ASN A O 1
ATOM 2004 N N . ALA A 1 252 ? 9.722 9.233 -28.468 1.00 95.94 252 ALA A N 1
ATOM 2005 C CA . ALA A 1 252 ? 9.431 8.979 -29.876 1.00 95.94 252 ALA A CA 1
ATOM 2006 C C . ALA A 1 252 ? 10.499 9.612 -30.784 1.00 95.94 252 ALA A C 1
ATOM 2008 O O . ALA A 1 252 ? 10.986 8.949 -31.702 1.00 95.94 252 ALA A O 1
ATOM 2009 N N . ASN A 1 253 ? 10.927 10.838 -30.474 1.00 97.00 253 ASN A N 1
ATOM 2010 C CA . ASN A 1 253 ? 11.985 11.535 -31.206 1.00 97.00 253 ASN A CA 1
ATOM 2011 C C . ASN A 1 253 ? 13.338 10.816 -31.088 1.00 97.00 253 ASN A C 1
ATOM 2013 O O . ASN A 1 253 ? 14.023 10.647 -32.095 1.00 97.00 253 ASN A O 1
ATOM 2017 N N . ILE A 1 254 ? 13.698 10.312 -29.900 1.00 96.69 254 ILE A N 1
ATOM 2018 C CA . ILE A 1 254 ? 14.914 9.498 -29.716 1.00 96.69 254 ILE A CA 1
ATOM 2019 C C . ILE A 1 254 ? 14.882 8.268 -30.626 1.00 96.69 254 ILE A C 1
ATOM 2021 O O . ILE A 1 254 ? 15.833 8.032 -31.366 1.00 96.69 254 ILE A O 1
ATOM 2025 N N . LYS A 1 255 ? 13.772 7.522 -30.642 1.00 96.50 255 LYS A N 1
ATOM 2026 C CA . LYS A 1 255 ? 13.637 6.336 -31.504 1.00 96.50 255 LYS A CA 1
ATOM 2027 C C . LYS A 1 255 ? 13.768 6.675 -32.988 1.00 96.50 255 LYS A C 1
ATOM 2029 O O . LYS A 1 255 ? 14.340 5.901 -33.752 1.00 96.50 255 LYS A O 1
ATOM 2034 N N . GLN A 1 256 ? 13.243 7.823 -33.415 1.00 96.50 256 GLN A N 1
ATOM 2035 C CA . GLN A 1 256 ? 13.417 8.284 -34.793 1.00 96.50 256 GLN A CA 1
ATOM 2036 C C . GLN A 1 256 ? 14.884 8.593 -35.105 1.00 96.50 256 GLN A C 1
ATOM 2038 O O . GLN A 1 256 ? 15.382 8.175 -36.152 1.00 96.50 256 GLN A O 1
ATOM 2043 N N . LEU A 1 257 ? 15.589 9.267 -34.195 1.00 96.50 257 LEU A N 1
ATOM 2044 C CA . LEU A 1 257 ? 17.013 9.560 -34.349 1.00 96.50 257 LEU A CA 1
ATOM 2045 C C . LEU A 1 257 ? 17.859 8.283 -34.391 1.00 96.50 257 LEU A C 1
ATOM 2047 O O . LEU A 1 257 ? 18.722 8.171 -35.255 1.00 96.50 257 LEU A O 1
ATOM 2051 N N . GLU A 1 258 ? 17.575 7.287 -33.550 1.00 96.75 258 GLU A N 1
ATOM 2052 C CA . GLU A 1 258 ? 18.247 5.978 -33.585 1.00 96.75 258 GLU A CA 1
ATOM 2053 C C . GLU A 1 258 ? 18.117 5.299 -34.957 1.00 96.75 258 GLU A C 1
ATOM 2055 O O . GLU A 1 258 ? 19.093 4.772 -35.498 1.00 96.75 258 GLU A O 1
ATOM 2060 N N . ILE A 1 259 ? 16.927 5.350 -35.566 1.00 96.06 259 ILE A N 1
ATOM 2061 C CA . ILE A 1 259 ? 16.700 4.813 -36.915 1.00 96.06 259 ILE A CA 1
ATOM 2062 C C . ILE A 1 259 ? 17.535 5.576 -37.952 1.00 96.06 259 ILE A C 1
ATOM 2064 O O . ILE A 1 259 ? 18.121 4.953 -38.841 1.00 96.06 259 ILE A O 1
ATOM 2068 N N . ILE A 1 260 ? 17.592 6.907 -37.857 1.00 96.06 260 ILE A N 1
ATOM 2069 C CA . ILE A 1 260 ? 18.386 7.750 -38.763 1.00 96.06 260 ILE A CA 1
ATOM 2070 C C . ILE A 1 260 ? 19.876 7.423 -38.624 1.00 96.06 260 ILE A C 1
ATOM 2072 O O . ILE A 1 260 ? 20.534 7.185 -39.637 1.00 96.06 260 ILE A O 1
ATOM 2076 N N . PHE A 1 261 ? 20.398 7.332 -37.399 1.00 94.88 261 PHE A N 1
ATOM 2077 C CA . PHE A 1 261 ? 21.793 6.967 -37.155 1.00 94.88 261 PHE A CA 1
ATOM 2078 C C . PHE A 1 261 ? 22.124 5.597 -37.734 1.00 94.88 261 PHE A C 1
ATOM 2080 O O . PHE A 1 261 ? 23.071 5.479 -38.508 1.00 94.88 261 PHE A O 1
ATOM 2087 N N . LYS A 1 262 ? 21.279 4.591 -37.492 1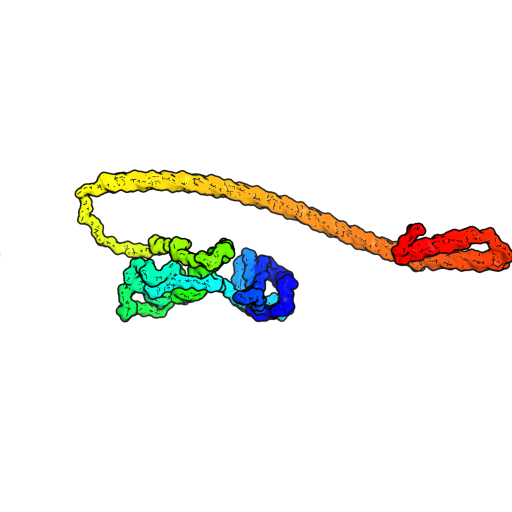.00 95.06 262 LYS A N 1
ATOM 2088 C CA . LYS A 1 262 ? 21.472 3.249 -38.053 1.00 95.06 262 LYS A CA 1
ATOM 2089 C C . LYS A 1 262 ? 21.476 3.245 -39.585 1.00 95.06 262 LYS A C 1
ATOM 2091 O O . LYS A 1 262 ? 22.232 2.500 -40.205 1.00 95.06 262 LYS A O 1
ATOM 2096 N N . ARG A 1 263 ? 20.646 4.080 -40.225 1.00 95.44 263 ARG A N 1
ATOM 2097 C CA . ARG A 1 263 ? 20.653 4.250 -41.690 1.00 95.44 263 ARG A CA 1
ATOM 2098 C C . ARG A 1 263 ? 21.943 4.902 -42.180 1.00 95.44 263 ARG A C 1
ATOM 2100 O O . ARG A 1 263 ? 22.488 4.448 -43.184 1.00 95.44 263 ARG A O 1
ATOM 2107 N N . HIS A 1 264 ? 22.426 5.935 -41.492 1.00 93.56 264 HIS A N 1
ATOM 2108 C CA . HIS A 1 264 ? 23.687 6.593 -41.831 1.00 93.56 264 HIS A CA 1
ATOM 2109 C C . HIS A 1 264 ? 24.880 5.651 -41.662 1.00 93.56 264 HIS A C 1
ATOM 2111 O O . HIS A 1 264 ? 25.678 5.537 -42.587 1.00 93.56 264 HIS A O 1
ATOM 2117 N N . GLU A 1 265 ? 24.961 4.914 -40.554 1.00 92.06 265 GLU A N 1
ATOM 2118 C CA . GLU A 1 265 ? 25.988 3.890 -40.337 1.00 92.06 265 GLU A CA 1
ATOM 2119 C C . GLU A 1 265 ? 25.956 2.822 -41.432 1.00 92.06 265 GLU A C 1
ATOM 2121 O O . GLU A 1 265 ? 26.990 2.478 -42.001 1.00 92.06 265 GLU A O 1
ATOM 2126 N N . ASN A 1 266 ? 24.765 2.337 -41.791 1.00 93.56 266 ASN A N 1
ATOM 2127 C CA . ASN A 1 266 ? 24.605 1.366 -42.868 1.00 93.56 266 ASN A CA 1
ATOM 2128 C C . ASN A 1 266 ? 25.069 1.922 -44.225 1.00 93.56 266 ASN A C 1
ATOM 2130 O O . ASN A 1 266 ? 25.746 1.223 -44.972 1.00 93.56 266 ASN A O 1
ATOM 2134 N N . CYS A 1 267 ? 24.729 3.173 -44.547 1.00 94.12 267 CYS A N 1
ATOM 2135 C CA . CYS A 1 267 ? 25.171 3.835 -45.776 1.00 94.12 267 CYS A CA 1
ATOM 2136 C C . CYS A 1 267 ? 26.697 4.012 -45.807 1.00 94.12 267 CYS A C 1
ATOM 2138 O O . CYS A 1 267 ? 27.347 3.699 -46.805 1.00 94.12 267 CYS A O 1
ATOM 2140 N N . LEU A 1 268 ? 27.283 4.456 -44.693 1.00 91.31 268 LEU A N 1
ATOM 2141 C CA . LEU A 1 268 ? 28.727 4.625 -44.567 1.00 91.31 268 LEU A CA 1
ATOM 2142 C C . LEU A 1 268 ? 29.462 3.294 -44.755 1.00 91.31 268 LEU A C 1
ATOM 2144 O O . LEU A 1 268 ? 30.378 3.221 -45.571 1.00 91.31 268 LEU A O 1
ATOM 2148 N N . ASN A 1 269 ? 29.018 2.242 -44.064 1.00 90.12 269 ASN A N 1
ATOM 2149 C CA . ASN A 1 269 ? 29.672 0.934 -44.075 1.00 90.12 269 ASN A CA 1
ATOM 2150 C C . ASN A 1 269 ? 29.488 0.172 -45.391 1.00 90.12 269 ASN A C 1
ATOM 2152 O O . ASN A 1 269 ? 30.435 -0.442 -45.873 1.00 90.12 269 ASN A O 1
ATOM 2156 N N . ASN A 1 270 ? 28.288 0.207 -45.974 1.00 93.75 270 ASN A N 1
ATOM 2157 C CA . ASN A 1 270 ? 27.944 -0.662 -47.103 1.00 93.75 270 ASN A CA 1
ATOM 2158 C C . ASN A 1 270 ? 27.992 0.034 -48.465 1.00 93.75 270 ASN A C 1
ATOM 2160 O O . ASN A 1 270 ? 27.970 -0.650 -49.483 1.00 93.75 270 ASN A O 1
ATOM 2164 N N . VAL A 1 271 ? 28.049 1.369 -48.507 1.00 94.25 271 VAL A N 1
ATOM 2165 C CA . VAL A 1 271 ? 28.070 2.129 -49.768 1.00 94.25 271 VAL A CA 1
ATOM 2166 C C . VAL A 1 271 ? 29.328 2.977 -49.866 1.00 94.25 271 VAL A C 1
ATOM 2168 O O . VAL A 1 271 ? 30.137 2.778 -50.768 1.00 94.25 271 VAL A O 1
ATOM 2171 N N . ILE A 1 272 ? 29.529 3.903 -48.927 1.00 92.19 272 ILE A N 1
ATOM 2172 C CA . ILE A 1 272 ? 30.595 4.908 -49.048 1.00 92.19 272 ILE A CA 1
ATOM 2173 C C . ILE A 1 272 ? 31.978 4.269 -48.878 1.00 92.19 272 ILE A C 1
ATOM 2175 O O . ILE A 1 272 ? 32.874 4.527 -49.681 1.00 92.19 272 ILE A O 1
ATOM 2179 N N . TYR A 1 273 ? 32.158 3.422 -47.863 1.00 88.81 273 TYR A N 1
ATOM 2180 C CA . TYR A 1 273 ? 33.450 2.797 -47.579 1.00 88.81 273 TYR A CA 1
ATOM 2181 C C . TYR A 1 273 ? 33.932 1.843 -48.695 1.00 88.81 273 TYR A C 1
ATOM 2183 O O . TYR A 1 273 ? 35.099 1.956 -49.093 1.00 88.81 273 TYR A O 1
ATOM 2191 N N . PRO A 1 274 ? 33.082 0.965 -49.272 1.00 92.31 274 PRO A N 1
ATOM 2192 C CA . PRO A 1 274 ? 33.458 0.152 -50.429 1.00 92.31 274 PRO A CA 1
ATOM 2193 C C . PRO A 1 274 ? 33.816 0.994 -51.656 1.00 92.31 274 PRO A C 1
ATOM 2195 O O . PRO A 1 274 ? 34.888 0.798 -52.218 1.00 92.31 274 PRO A O 1
ATOM 2198 N N . ILE A 1 275 ? 32.997 1.997 -52.006 1.00 93.81 275 ILE A N 1
ATOM 2199 C CA . ILE A 1 275 ? 33.273 2.882 -53.152 1.00 93.81 275 ILE A CA 1
ATOM 2200 C C . ILE A 1 275 ? 34.624 3.582 -52.984 1.00 93.81 275 ILE A C 1
ATOM 2202 O O . ILE A 1 275 ? 35.426 3.620 -53.914 1.00 93.81 275 ILE A O 1
ATOM 2206 N N . LEU A 1 276 ? 34.907 4.117 -51.793 1.00 91.62 276 LEU A N 1
ATOM 2207 C CA . LEU A 1 276 ? 36.189 4.764 -51.523 1.00 91.62 276 LEU A CA 1
ATOM 2208 C C . LEU A 1 276 ? 37.359 3.780 -51.657 1.00 91.62 276 LEU A C 1
ATOM 2210 O O . LEU A 1 276 ? 38.408 4.139 -52.189 1.00 91.62 276 LEU A O 1
ATOM 2214 N N . THR A 1 277 ? 37.175 2.538 -51.207 1.00 90.00 277 THR A N 1
ATOM 2215 C CA . THR A 1 277 ? 38.183 1.477 -51.330 1.00 90.00 277 THR A CA 1
ATOM 2216 C C . THR A 1 277 ? 38.459 1.130 -52.794 1.00 90.00 277 THR A C 1
ATOM 2218 O O . THR A 1 277 ? 39.626 1.036 -53.182 1.00 90.00 277 THR A O 1
ATOM 2221 N N . ASP A 1 278 ? 37.415 1.020 -53.616 1.00 93.50 278 ASP A N 1
ATOM 2222 C CA . ASP A 1 278 ? 37.532 0.739 -55.050 1.00 93.50 278 ASP A CA 1
ATOM 2223 C C . ASP A 1 278 ? 38.216 1.888 -55.804 1.00 93.50 278 ASP A C 1
ATOM 2225 O O . ASP A 1 278 ? 39.111 1.652 -56.617 1.00 93.50 278 ASP A O 1
ATOM 2229 N N . VAL A 1 279 ? 37.868 3.141 -55.488 1.00 90.56 279 VAL A N 1
ATOM 2230 C CA . VAL A 1 279 ? 38.515 4.330 -56.070 1.00 90.56 279 VAL A CA 1
ATOM 2231 C C . VAL A 1 279 ? 40.001 4.378 -55.711 1.00 90.56 279 VAL A C 1
ATOM 2233 O O . VAL A 1 279 ? 40.831 4.629 -56.585 1.00 90.56 279 VAL A O 1
ATOM 2236 N N . ILE A 1 280 ? 40.363 4.105 -54.452 1.00 87.50 280 ILE A N 1
ATOM 2237 C CA . ILE A 1 280 ? 41.770 4.046 -54.026 1.00 87.50 280 ILE A CA 1
ATOM 2238 C C . ILE A 1 280 ? 42.517 2.972 -54.817 1.00 87.50 280 ILE A C 1
ATOM 2240 O O . ILE A 1 280 ? 43.591 3.247 -55.354 1.00 87.50 280 ILE A O 1
ATOM 2244 N N . LYS A 1 281 ? 41.941 1.770 -54.933 1.00 89.38 281 LYS A N 1
ATOM 2245 C CA . LYS A 1 281 ? 42.537 0.667 -55.694 1.00 89.38 281 LYS A CA 1
ATOM 2246 C C . LYS A 1 281 ? 42.771 1.057 -57.157 1.00 89.38 281 LYS A C 1
ATOM 2248 O O . LYS A 1 281 ? 43.882 0.892 -57.653 1.00 89.38 281 LYS A O 1
ATOM 2253 N N . PHE A 1 282 ? 41.772 1.655 -57.806 1.00 88.81 282 PHE A N 1
ATOM 2254 C CA . PHE A 1 282 ? 41.873 2.129 -59.187 1.00 88.81 282 PHE A CA 1
ATOM 2255 C C . PHE A 1 282 ? 42.990 3.168 -59.376 1.00 88.81 282 PHE A C 1
ATOM 2257 O O . PHE A 1 282 ? 43.793 3.061 -60.304 1.00 88.81 282 PHE A O 1
ATOM 2264 N N . VAL A 1 283 ? 43.085 4.161 -58.484 1.00 84.94 283 VAL A N 1
ATOM 2265 C CA . VAL A 1 283 ? 44.132 5.198 -58.544 1.00 84.94 283 VAL A CA 1
ATOM 2266 C C . VAL A 1 283 ? 45.528 4.588 -58.374 1.00 84.94 283 VAL A C 1
ATOM 2268 O O . VAL A 1 283 ? 46.459 4.979 -59.083 1.00 84.94 283 VAL A O 1
ATOM 2271 N N . VAL A 1 284 ? 45.685 3.620 -57.466 1.00 82.94 284 VAL A N 1
ATOM 2272 C CA . VAL A 1 284 ? 46.956 2.912 -57.248 1.00 82.94 284 VAL A CA 1
ATOM 2273 C C . VAL A 1 284 ? 47.363 2.118 -58.492 1.00 82.94 284 VAL A C 1
ATOM 2275 O O . VAL A 1 284 ? 48.492 2.271 -58.958 1.00 82.94 284 VAL A O 1
ATOM 2278 N N . GLU A 1 285 ? 46.451 1.331 -59.067 1.00 84.81 285 GLU A N 1
ATOM 2279 C CA . GLU A 1 285 ? 46.705 0.534 -60.277 1.00 84.81 285 GLU A CA 1
ATOM 2280 C C . GLU A 1 285 ? 47.071 1.424 -61.477 1.00 84.81 285 GLU A C 1
ATOM 2282 O O . GLU A 1 285 ? 48.076 1.196 -62.154 1.00 84.81 285 GLU A O 1
ATOM 2287 N N . HIS A 1 286 ? 46.322 2.507 -61.704 1.00 81.31 286 HIS A N 1
ATOM 2288 C CA . HIS A 1 286 ? 46.570 3.434 -62.811 1.00 81.31 286 HIS A CA 1
ATOM 2289 C C . HIS A 1 286 ? 47.920 4.173 -62.693 1.00 81.31 286 HIS A C 1
ATOM 2291 O O . HIS A 1 286 ? 48.565 4.482 -63.704 1.00 81.31 286 HIS A O 1
ATOM 2297 N N . ASN A 1 287 ? 48.374 4.455 -61.468 1.00 75.94 287 ASN A N 1
ATOM 2298 C CA . ASN A 1 287 ? 49.677 5.077 -61.220 1.00 75.94 287 ASN A CA 1
ATOM 2299 C C . ASN A 1 287 ? 50.854 4.108 -61.431 1.00 75.94 287 ASN A C 1
ATOM 2301 O O . ASN A 1 287 ? 51.935 4.560 -61.810 1.00 75.94 287 ASN A O 1
ATOM 2305 N N . GLN A 1 288 ? 50.663 2.798 -61.239 1.00 76.12 288 GLN A N 1
ATOM 2306 C CA . GLN A 1 288 ? 51.707 1.788 -61.461 1.00 76.12 288 GLN A CA 1
ATOM 2307 C C . GLN A 1 288 ? 51.973 1.525 -62.952 1.00 76.12 288 GLN A C 1
ATOM 2309 O O . GLN A 1 288 ? 53.122 1.340 -63.346 1.00 76.12 288 GLN A O 1
ATOM 2314 N N . ILE A 1 289 ? 50.937 1.573 -63.795 1.00 74.38 289 ILE A N 1
ATOM 2315 C CA . ILE A 1 289 ? 51.034 1.267 -65.236 1.00 74.38 289 ILE A CA 1
ATOM 2316 C C . ILE A 1 289 ? 51.861 2.313 -66.012 1.00 74.38 289 ILE A C 1
ATOM 2318 O O . ILE A 1 289 ? 52.466 1.991 -67.030 1.00 74.38 289 ILE A O 1
ATOM 2322 N N . ASN A 1 290 ? 51.935 3.560 -65.536 1.00 61.72 290 ASN A N 1
ATOM 2323 C CA . ASN A 1 290 ? 52.492 4.677 -66.308 1.00 61.72 290 ASN A CA 1
ATOM 2324 C C . ASN A 1 290 ? 53.930 5.091 -65.928 1.00 61.72 290 ASN A C 1
ATOM 2326 O O . ASN A 1 290 ? 54.417 6.099 -66.439 1.00 61.72 290 ASN A O 1
ATOM 2330 N N . GLY A 1 291 ? 54.619 4.364 -65.035 1.00 63.69 291 GLY A N 1
ATOM 2331 C CA . GLY A 1 291 ? 56.045 4.569 -64.697 1.00 63.69 291 GLY A CA 1
ATOM 2332 C C . GLY A 1 291 ? 56.415 5.912 -64.036 1.00 63.69 291 GLY A C 1
ATOM 2333 O O . GLY A 1 291 ? 57.529 6.074 -63.541 1.00 63.69 291 GLY A O 1
ATOM 2334 N N . ARG A 1 292 ? 55.489 6.875 -63.988 1.00 60.44 292 ARG A N 1
ATOM 2335 C CA . ARG A 1 292 ? 55.545 8.112 -63.205 1.00 60.44 292 ARG A CA 1
ATOM 2336 C C . ARG A 1 292 ? 54.167 8.333 -62.573 1.00 60.44 292 ARG A C 1
ATOM 2338 O O . ARG A 1 292 ? 53.177 8.295 -63.310 1.00 60.44 292 ARG A O 1
ATOM 2345 N N . PRO A 1 293 ? 54.070 8.557 -61.250 1.00 63.56 293 PRO A N 1
ATOM 2346 C CA . PRO A 1 293 ? 52.786 8.822 -60.614 1.00 63.56 293 PRO A CA 1
ATOM 2347 C C . PRO A 1 293 ? 52.208 10.103 -61.215 1.00 63.56 293 PRO A C 1
ATOM 2349 O O . PRO A 1 293 ? 52.844 11.155 -61.153 1.00 63.56 293 PRO A O 1
ATOM 2352 N N . ARG A 1 294 ? 51.025 10.015 -61.833 1.00 61.59 294 ARG A N 1
ATOM 2353 C CA . ARG A 1 294 ? 50.371 11.200 -62.410 1.00 61.59 294 ARG A CA 1
ATOM 2354 C C . ARG A 1 294 ? 49.922 12.163 -61.320 1.00 61.59 294 ARG A C 1
ATOM 2356 O O . ARG A 1 294 ? 49.952 13.365 -61.542 1.00 61.59 294 ARG A O 1
ATOM 2363 N N . ASP A 1 295 ? 49.537 11.625 -60.164 1.00 68.75 295 ASP A N 1
ATOM 2364 C CA . ASP A 1 295 ? 49.114 12.417 -59.014 1.00 68.75 295 ASP A CA 1
ATOM 2365 C C . ASP A 1 295 ? 49.317 11.627 -57.705 1.00 68.75 295 ASP A C 1
ATOM 2367 O O . ASP A 1 295 ? 48.439 10.894 -57.241 1.00 68.75 295 ASP A O 1
ATOM 2371 N N . ALA A 1 296 ? 50.533 11.687 -57.149 1.00 70.44 296 ALA A N 1
ATOM 2372 C CA . ALA A 1 296 ? 50.890 10.973 -55.916 1.00 70.44 296 ALA A CA 1
ATOM 2373 C C . ALA A 1 296 ? 50.166 11.534 -54.675 1.00 70.44 296 ALA A C 1
ATOM 2375 O O . ALA A 1 296 ? 49.895 10.792 -53.729 1.00 70.44 296 ALA A O 1
ATOM 2376 N N . ASP A 1 297 ? 49.829 12.826 -54.693 1.00 81.94 297 ASP A N 1
ATOM 2377 C CA . ASP A 1 297 ? 49.148 13.511 -53.592 1.00 81.94 297 ASP A CA 1
ATOM 2378 C C . ASP A 1 297 ? 47.696 13.035 -53.447 1.00 81.94 297 ASP A C 1
ATOM 2380 O O . ASP A 1 297 ? 47.217 12.781 -52.338 1.00 81.94 297 ASP A O 1
ATOM 2384 N N . LEU A 1 298 ? 47.008 12.812 -54.573 1.00 82.12 298 LEU A N 1
ATOM 2385 C CA . LEU A 1 298 ? 45.626 12.336 -54.575 1.00 82.12 298 LEU A CA 1
ATOM 2386 C C . LEU A 1 298 ? 45.469 10.984 -53.859 1.00 82.12 298 LEU A C 1
ATOM 2388 O O . LEU A 1 298 ? 44.558 10.823 -53.046 1.00 82.12 298 LEU A O 1
ATOM 2392 N N . GLY A 1 299 ? 46.372 10.030 -54.105 1.00 80.62 299 GLY A N 1
ATOM 2393 C CA . GLY A 1 299 ? 46.344 8.721 -53.443 1.00 80.62 299 GLY A CA 1
ATOM 2394 C C . GLY A 1 299 ? 46.514 8.826 -51.924 1.00 80.62 299 GLY A C 1
ATOM 2395 O O . GLY A 1 299 ? 45.743 8.232 -51.169 1.00 80.62 299 GLY A O 1
ATOM 2396 N N . TYR A 1 300 ? 47.467 9.644 -51.466 1.00 83.81 300 TYR A N 1
ATOM 2397 C CA . TYR A 1 300 ? 47.697 9.880 -50.038 1.00 83.81 300 TYR A CA 1
ATOM 2398 C C . TYR A 1 300 ? 46.492 10.548 -49.357 1.00 83.81 300 TYR A C 1
ATOM 2400 O O . TYR A 1 300 ? 46.090 10.152 -48.260 1.00 83.81 300 TYR A O 1
ATOM 2408 N N . ARG A 1 301 ? 45.865 11.529 -50.017 1.00 87.25 301 ARG A N 1
ATOM 2409 C CA . ARG A 1 301 ? 44.670 12.215 -49.501 1.00 87.25 301 ARG A CA 1
ATOM 2410 C C . ARG A 1 301 ? 43.472 11.278 -49.373 1.00 87.25 301 ARG A C 1
ATOM 2412 O O . ARG A 1 301 ? 42.778 11.331 -48.358 1.00 87.25 301 ARG A O 1
ATOM 2419 N N . LEU A 1 302 ? 43.246 10.411 -50.359 1.00 86.69 302 LEU A N 1
ATOM 2420 C CA . LEU A 1 302 ? 42.167 9.421 -50.316 1.00 86.69 302 LEU A CA 1
ATOM 2421 C C . LEU A 1 302 ? 42.392 8.377 -49.215 1.00 86.69 302 LEU A C 1
ATOM 2423 O O . LEU A 1 302 ? 41.464 8.052 -48.477 1.00 86.69 302 LEU A O 1
ATOM 2427 N N . GLU A 1 303 ? 43.628 7.911 -49.040 1.00 85.31 303 GLU A N 1
ATOM 2428 C CA . GLU A 1 303 ? 43.982 6.966 -47.978 1.00 85.31 303 GLU A CA 1
ATOM 2429 C C . GLU A 1 303 ? 43.818 7.589 -46.581 1.00 85.31 303 GLU A C 1
ATOM 2431 O O . GLU A 1 303 ? 43.275 6.967 -45.664 1.00 85.31 303 GLU A O 1
ATOM 2436 N N . ARG A 1 304 ? 44.201 8.863 -46.418 1.00 88.69 304 ARG A N 1
ATOM 2437 C CA . ARG A 1 304 ? 43.943 9.623 -45.188 1.00 88.69 304 ARG A CA 1
ATOM 2438 C C . ARG A 1 304 ? 42.445 9.730 -44.895 1.00 88.69 304 ARG A C 1
ATOM 2440 O O . ARG A 1 304 ? 42.045 9.478 -43.760 1.00 88.69 304 ARG A O 1
ATOM 2447 N N . LEU A 1 305 ? 41.624 10.056 -45.897 1.00 87.69 305 LEU A N 1
ATOM 2448 C CA . LEU A 1 305 ? 40.164 10.118 -45.753 1.00 87.69 305 LEU A CA 1
ATOM 2449 C C . LEU A 1 305 ? 39.571 8.755 -45.368 1.00 87.69 305 LEU A C 1
ATOM 2451 O O . LEU A 1 305 ? 38.729 8.687 -44.473 1.00 87.69 305 LEU A O 1
ATOM 2455 N N . ARG A 1 306 ? 40.049 7.659 -45.972 1.00 87.50 306 ARG A N 1
ATOM 2456 C CA . ARG A 1 306 ? 39.632 6.294 -45.612 1.00 87.50 306 ARG A CA 1
ATOM 2457 C C . ARG A 1 306 ? 39.936 5.976 -44.152 1.00 87.50 306 ARG A C 1
ATOM 2459 O O . ARG A 1 306 ? 39.078 5.440 -43.453 1.00 87.50 306 ARG A O 1
ATOM 2466 N N . ASN A 1 307 ? 41.133 6.321 -43.684 1.00 87.25 307 ASN A N 1
ATOM 2467 C CA . ASN A 1 307 ? 41.543 6.078 -42.302 1.00 87.25 307 ASN A CA 1
ATOM 2468 C C . ASN A 1 307 ? 40.767 6.952 -41.306 1.00 87.25 307 ASN A C 1
ATOM 2470 O O . ASN A 1 307 ? 40.386 6.464 -40.245 1.00 87.25 307 ASN A O 1
ATOM 2474 N N . GLN A 1 308 ? 40.448 8.199 -41.662 1.00 87.69 308 GLN A N 1
ATOM 2475 C CA . GLN A 1 308 ? 39.578 9.062 -40.854 1.00 87.69 308 GLN A CA 1
ATOM 2476 C C . GLN A 1 308 ? 38.157 8.496 -40.730 1.00 87.69 308 GLN A C 1
ATOM 2478 O O . GLN A 1 308 ? 37.618 8.444 -39.626 1.00 87.69 308 GLN A O 1
ATOM 2483 N N . LEU A 1 309 ? 37.569 8.014 -41.831 1.00 85.88 309 LEU A N 1
ATOM 2484 C CA . LEU A 1 309 ? 36.254 7.366 -41.809 1.00 85.88 309 LEU A CA 1
ATOM 2485 C C . LEU A 1 309 ? 36.271 6.075 -40.985 1.00 85.88 309 LEU A C 1
ATOM 2487 O O . LEU A 1 309 ? 35.375 5.857 -40.175 1.00 85.88 309 LEU A O 1
ATOM 2491 N N . LYS A 1 310 ? 37.309 5.247 -41.140 1.00 85.44 310 LYS A N 1
ATOM 2492 C CA . LYS A 1 310 ? 37.472 4.006 -40.373 1.00 85.44 310 LYS A CA 1
ATOM 2493 C C . LYS A 1 310 ? 37.593 4.271 -38.871 1.00 85.44 310 LYS A C 1
ATOM 2495 O O . LYS A 1 310 ? 36.906 3.630 -38.086 1.00 85.44 310 LYS A O 1
ATOM 2500 N N . ASN A 1 311 ? 38.418 5.239 -38.474 1.00 86.75 311 ASN A N 1
ATOM 2501 C CA . ASN A 1 311 ? 38.573 5.611 -37.067 1.00 86.75 311 ASN A CA 1
ATOM 2502 C C . ASN A 1 311 ? 37.264 6.157 -36.481 1.00 86.75 311 ASN A C 1
ATOM 2504 O O . ASN A 1 311 ? 36.895 5.776 -35.371 1.00 86.75 311 ASN A O 1
ATOM 2508 N N . GLY A 1 312 ? 36.530 6.968 -37.254 1.00 81.81 312 GLY A N 1
ATOM 2509 C CA . GLY A 1 312 ? 35.207 7.461 -36.869 1.00 81.81 312 GLY A CA 1
ATOM 2510 C C . GLY A 1 312 ? 34.180 6.341 -36.669 1.00 81.81 312 GLY A C 1
ATOM 2511 O O . GLY A 1 312 ? 33.439 6.365 -35.692 1.00 81.81 312 GLY A O 1
ATOM 2512 N N . LEU A 1 313 ? 34.171 5.329 -37.543 1.00 80.56 313 LEU A N 1
ATOM 2513 C CA . LEU A 1 313 ? 33.285 4.161 -37.437 1.00 80.56 313 LEU A CA 1
ATOM 2514 C C . LEU A 1 313 ? 33.641 3.244 -36.258 1.00 80.56 313 LEU A C 1
ATOM 2516 O O . LEU A 1 313 ? 32.758 2.659 -35.641 1.00 80.56 313 LEU A O 1
ATOM 2520 N N . GLU A 1 314 ? 34.925 3.131 -35.920 1.00 85.19 314 GLU A N 1
ATOM 2521 C CA . GLU A 1 314 ? 35.404 2.340 -34.779 1.00 85.19 314 GLU A CA 1
ATOM 2522 C C . GLU A 1 314 ? 35.275 3.080 -33.432 1.00 85.19 314 GLU A C 1
ATOM 2524 O O . GLU A 1 314 ? 35.709 2.560 -32.403 1.00 85.19 314 GLU A O 1
ATOM 2529 N N . GLY A 1 315 ? 34.713 4.297 -33.418 1.00 80.56 315 GLY A N 1
ATOM 2530 C CA . GLY A 1 315 ? 34.581 5.115 -32.208 1.00 80.56 315 GLY A CA 1
ATOM 2531 C C . GLY A 1 315 ? 35.924 5.559 -31.619 1.00 80.56 315 GLY A C 1
ATOM 2532 O O . GLY A 1 315 ? 36.001 5.930 -30.447 1.00 80.56 315 GLY A O 1
ATOM 2533 N N . LYS A 1 316 ? 37.002 5.508 -32.408 1.00 81.56 316 LYS A N 1
ATOM 2534 C CA . LYS A 1 316 ? 38.326 5.981 -32.002 1.00 81.56 316 LYS A CA 1
ATOM 2535 C C . LYS A 1 316 ? 38.387 7.478 -32.273 1.00 81.56 316 LYS A C 1
ATOM 2537 O O . LYS A 1 316 ? 38.201 7.905 -33.408 1.00 81.56 316 LYS A O 1
ATOM 2542 N N . ASN A 1 317 ? 38.643 8.269 -31.230 1.00 61.44 317 ASN A N 1
ATOM 2543 C CA . ASN A 1 317 ? 38.759 9.722 -31.345 1.00 61.44 317 ASN A CA 1
ATOM 2544 C C . ASN A 1 317 ? 39.725 10.100 -32.478 1.00 61.44 317 ASN A C 1
ATOM 2546 O O . ASN A 1 317 ? 40.916 9.790 -32.418 1.00 61.44 317 ASN A O 1
ATOM 2550 N N . CYS A 1 318 ? 39.204 10.785 -33.495 1.00 53.69 318 CYS A N 1
ATOM 2551 C CA . CYS A 1 318 ? 40.006 11.494 -34.481 1.00 53.69 318 CYS A CA 1
ATOM 2552 C C . CYS A 1 318 ? 40.573 12.748 -33.803 1.00 53.69 318 CYS A C 1
ATOM 2554 O O . CYS A 1 318 ? 39.912 13.785 -33.782 1.00 53.69 318 CYS A O 1
ATOM 2556 N N . LEU A 1 319 ? 41.754 12.624 -33.195 1.00 41.81 319 LEU A N 1
ATOM 2557 C CA . LEU A 1 319 ? 42.637 13.766 -32.946 1.00 41.81 319 LEU A CA 1
ATOM 2558 C C . LEU A 1 319 ? 43.323 14.166 -34.258 1.00 41.81 319 LEU A C 1
ATOM 2560 O O . LEU A 1 319 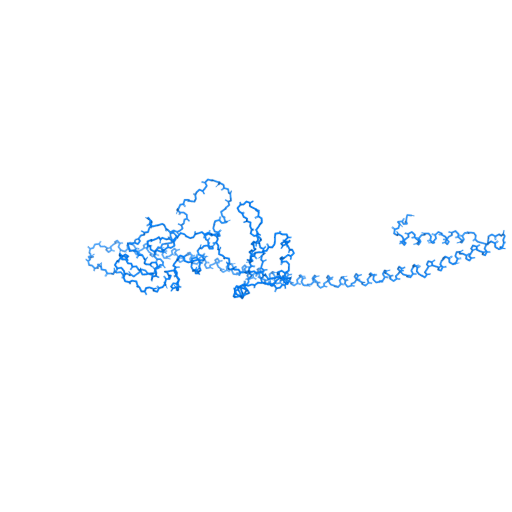? 43.734 13.252 -35.012 1.00 41.81 319 LEU A O 1
#

Sequence (319 aa):
MKSVGLSIDIIQFTCDLKSTYSDISKVIRLKNQKQNDTKLVKLEFIKPNQRDEILSRGKIMVDSLTYVVEEYLAPARVLICSKCCGIGHFRKQCQQNDETCKVCGLSCVDLASHQCSQQLKCIHCGGNHSSNELKCPVVKEFRAQLTKRLLSIPSTDSHFRPQLSDFPVLNSAQYPTIVNNKNWYNRNNNDEQTLTKLNDIIVSISKLNDKIEDLSLKTDKCEESITQQNRMVKETEKQIFLVSNNMKEFNANIKQLEIIFKRHENCLNNVIYPILTDVIKFVVEHNQINGRPRDADLGYRLERLRNQLKNGLEGKNCL

Radius of gyration: 41.09 Å; chains: 1; bounding box: 94×50×121 Å

Organism: NCBI:txid1234261

pLDDT: mean 82.89, std 16.97, range [31.7, 97.44]

Secondary structure (DSSP, 8-state):
-----TTS-HHHHHHHHHHH-TTEEEEEEEE-TTS-EEEEEEEEESSHHHHHHHHHHTEEEETTEEEE------SPPPPB-TTT--BS--GGG---SSEE-TTT--EES-SSS---------TTT--SS-TT-TT-HHHHHHHHHHHHHHHHS-S--TT----GGGS----GGGS------------SS-HHHHHHHHHHHHHHHHHHHHHHHHHHHHHHHHHHHHHHHHHHHHHHHHHHHHHHHHHHHHHHHHHHHHHHHHHHHHHIIIIIHHHHHHHHHHHHHHHHHTSS-S-HHHHHHHHHHHHHHHHHHTT----